Protein AF-A0A938LVK7-F1 (afdb_monomer_lite)

Sequence (217 aa):
MFRRLSVLACVIGLYATVGAGAASTPVVPRQSGLRLANGLKVTSVTPSAQSPGPSGRLSIAGESGSLPRPPMAGFSPLVAIVTSDRRSTDDFDWEHALTSAYVGRPLNPPAERNFVVGVLDTGSTVDLAAGESREILGLKGRYLTPSEVPIGGVSGMIDARVTAPIGVFAAGLGAIKPDGQLDLSKLVGHTNVAALASPPIECDTGESISAIVGTPL

Secondary structure (DSSP, 8-state):
----------------------------------BPGGG-B-----PPPPP-----------------PPPTT----EEEEEEE----SSTT----EEESS--S-BSSS-TTTS-EEEEEETT-SS-EEEHHHHHHTT--GGGEEEEEEEEEETTEEEEEEEEPSEEEEEEEGGGB-TTS-B-GGG-EEEEEE--EEESPEE-TTS-EE-EEEE---

Foldseek 3Di:
DDDDDDDDDPDDDDDDDDDDDDDDDDDDDDDDFDADPPRDGDPDDDDDDDDDDPPPPPPPPPPPPPPPDDPPVDDFAKKKKAWAAFADPDPPPQDKAKFQADDHHGLDPPRQQLIDTATADQPDQAKEFEAVLCVSRNVDDQQWDPDWDWDADPVGIFIWTKGQWIKMKIAGPVQQDPVRTGNRGRIITMTNDIHTYGYWDADPVGDTHGIYDYDND

pLDDT: mean 76.41, std 23.4, range [27.23, 98.44]

Structure (mmCIF, N/CA/C/O backbone):
data_AF-A0A938LVK7-F1
#
_entry.id   AF-A0A938LVK7-F1
#
loop_
_atom_site.group_PDB
_atom_site.id
_atom_site.type_symbol
_atom_site.label_atom_id
_atom_site.label_alt_id
_atom_site.label_comp_id
_atom_site.label_asym_id
_atom_site.label_entity_id
_atom_site.label_seq_id
_atom_site.pdbx_PDB_ins_code
_atom_site.Cartn_x
_atom_site.Cartn_y
_atom_site.Cartn_z
_atom_site.occupancy
_atom_site.B_iso_or_equiv
_atom_site.auth_seq_id
_atom_site.auth_comp_id
_atom_site.auth_asym_id
_atom_site.auth_atom_id
_atom_site.pdbx_PDB_model_num
ATOM 1 N N . MET A 1 1 ? 32.472 22.520 12.524 1.00 38.44 1 MET A N 1
ATOM 2 C CA . MET A 1 1 ? 31.618 22.934 13.659 1.00 38.44 1 MET A CA 1
ATOM 3 C C . MET A 1 1 ? 30.349 22.085 13.604 1.00 38.44 1 MET A C 1
ATOM 5 O O . MET A 1 1 ? 29.420 22.430 12.894 1.00 38.44 1 MET A O 1
ATOM 9 N N . PHE A 1 2 ? 30.364 20.900 14.223 1.00 32.94 2 PHE A N 1
ATOM 10 C CA . PHE A 1 2 ? 29.257 19.936 14.160 1.00 32.94 2 PHE A CA 1
ATOM 11 C C . PHE A 1 2 ? 28.334 20.139 15.365 1.00 32.94 2 PHE A C 1
ATOM 13 O O . PHE A 1 2 ? 28.743 19.899 16.499 1.00 32.94 2 PHE A O 1
ATOM 20 N N . ARG A 1 3 ? 27.095 20.586 15.133 1.00 36.31 3 ARG A N 1
ATOM 21 C CA . ARG A 1 3 ? 26.034 20.558 16.148 1.00 36.31 3 ARG A CA 1
ATOM 22 C C . ARG A 1 3 ? 25.340 19.199 16.084 1.00 36.31 3 ARG A C 1
ATOM 24 O O . ARG A 1 3 ? 24.684 18.886 15.099 1.00 36.31 3 ARG A O 1
ATOM 31 N N . ARG A 1 4 ? 25.498 18.401 17.143 1.00 41.72 4 ARG A N 1
ATOM 32 C CA . ARG A 1 4 ? 24.627 17.259 17.442 1.00 41.72 4 ARG A CA 1
ATOM 33 C C . ARG A 1 4 ? 23.305 17.818 17.974 1.00 41.72 4 ARG A C 1
ATOM 35 O O . ARG A 1 4 ? 23.318 18.466 19.017 1.00 41.72 4 ARG A O 1
ATOM 42 N N . LEU A 1 5 ? 22.197 17.588 17.270 1.00 37.47 5 LEU A N 1
ATOM 43 C CA . LEU A 1 5 ? 20.864 17.703 17.859 1.00 37.47 5 LEU A CA 1
ATOM 44 C C . LEU A 1 5 ? 20.452 16.321 18.362 1.00 37.47 5 LEU A C 1
ATOM 46 O O . LEU A 1 5 ? 20.188 15.412 17.581 1.00 37.47 5 LEU A O 1
ATOM 50 N N . SER A 1 6 ? 20.435 16.185 19.682 1.00 41.06 6 SER A N 1
ATOM 51 C CA . SER A 1 6 ? 19.729 15.123 20.383 1.00 41.06 6 SER A CA 1
ATOM 52 C C . SER A 1 6 ? 18.240 15.461 20.350 1.00 41.06 6 SER A C 1
ATOM 54 O O . SER A 1 6 ? 17.845 16.479 20.917 1.00 41.06 6 SER A O 1
ATOM 56 N N . VAL A 1 7 ? 17.420 14.632 19.706 1.00 37.72 7 VAL A N 1
ATOM 57 C CA . VAL A 1 7 ? 15.959 14.701 19.837 1.00 37.72 7 VAL A CA 1
ATOM 58 C C . VAL A 1 7 ? 15.506 13.465 20.599 1.00 37.72 7 VAL A C 1
ATOM 60 O O . VAL A 1 7 ? 15.746 12.331 20.189 1.00 37.72 7 VAL A O 1
ATOM 63 N N . LEU A 1 8 ? 14.917 13.727 21.763 1.00 32.66 8 LEU A N 1
ATOM 64 C CA . LEU A 1 8 ? 14.224 12.772 22.613 1.00 32.66 8 LEU A CA 1
ATOM 65 C C . LEU A 1 8 ? 13.074 12.149 21.806 1.00 32.66 8 LEU A C 1
ATOM 67 O O . LEU A 1 8 ? 12.156 12.856 21.396 1.00 32.66 8 LEU A O 1
ATOM 71 N N . ALA A 1 9 ? 13.115 10.837 21.588 1.00 32.78 9 ALA A N 1
ATOM 72 C CA . ALA A 1 9 ? 11.990 10.095 21.040 1.00 32.78 9 ALA A CA 1
ATOM 73 C C . ALA A 1 9 ? 10.906 9.959 22.122 1.00 32.78 9 ALA A C 1
ATOM 75 O O . ALA A 1 9 ? 11.100 9.256 23.113 1.00 32.78 9 ALA A O 1
ATOM 76 N N . CYS A 1 10 ? 9.773 10.639 21.940 1.00 27.23 10 CYS A N 1
ATOM 77 C CA . CYS A 1 10 ? 8.546 10.354 22.677 1.00 27.23 10 CYS A CA 1
ATOM 78 C C . CYS A 1 10 ? 7.721 9.381 21.828 1.00 27.23 10 CYS A C 1
ATOM 80 O O . CYS A 1 10 ? 7.041 9.780 20.888 1.00 27.23 10 CYS A O 1
ATOM 82 N N . VAL A 1 11 ? 7.862 8.087 22.112 1.00 31.22 11 VAL A N 1
ATOM 83 C CA . VAL A 1 11 ? 7.081 7.016 21.485 1.00 31.22 11 VAL A CA 1
ATOM 84 C C . VAL A 1 11 ? 5.768 6.890 22.254 1.00 31.22 11 VAL A C 1
ATOM 86 O O . VAL A 1 11 ? 5.773 6.470 23.410 1.00 31.22 11 VAL A O 1
ATOM 89 N N . ILE A 1 12 ? 4.642 7.238 21.629 1.00 31.61 12 ILE A N 1
ATOM 90 C CA . ILE A 1 12 ? 3.311 6.928 22.166 1.00 31.61 12 ILE A CA 1
ATOM 91 C C . ILE A 1 12 ? 2.874 5.593 21.560 1.00 31.61 12 ILE A C 1
ATOM 93 O O . ILE A 1 12 ? 2.384 5.527 20.437 1.00 31.61 12 ILE A O 1
ATOM 97 N N . GLY A 1 13 ? 3.094 4.508 22.304 1.00 29.31 13 GLY A N 1
ATOM 98 C CA . GLY A 1 13 ? 2.563 3.188 21.975 1.00 29.31 13 GLY A CA 1
ATOM 99 C C . GLY A 1 13 ? 1.086 3.097 22.353 1.00 29.31 13 GLY A C 1
ATOM 100 O O . GLY A 1 13 ? 0.740 3.192 23.531 1.00 29.31 13 GLY A O 1
ATOM 101 N N . LEU A 1 14 ? 0.214 2.893 21.364 1.00 31.47 14 LEU A N 1
ATOM 102 C CA . LEU A 1 14 ? -1.195 2.580 21.592 1.00 31.47 14 LEU A CA 1
ATOM 103 C C . LEU A 1 14 ? -1.308 1.098 22.001 1.00 31.47 14 LEU A C 1
ATOM 105 O O . LEU A 1 14 ? -1.229 0.202 21.163 1.00 31.47 14 LEU A O 1
ATOM 109 N N . TYR A 1 15 ? -1.457 0.821 23.299 1.00 28.69 15 TYR A N 1
ATOM 110 C CA . TYR A 1 15 ? -1.753 -0.525 23.800 1.00 28.69 15 TYR A CA 1
ATOM 111 C C . TYR A 1 15 ? -3.258 -0.795 23.692 1.00 28.69 15 TYR A C 1
ATOM 113 O O . TYR A 1 15 ? -4.050 -0.200 24.420 1.00 28.69 15 TYR A O 1
ATOM 121 N N . ALA A 1 16 ? -3.656 -1.718 22.815 1.00 32.69 16 ALA A N 1
ATOM 122 C CA . ALA A 1 16 ? -5.004 -2.276 22.808 1.00 32.69 16 ALA A CA 1
ATOM 123 C C . ALA A 1 16 ? -5.023 -3.577 23.625 1.00 32.69 16 ALA A C 1
ATOM 125 O O . ALA A 1 16 ? -4.368 -4.560 23.280 1.00 32.69 16 ALA A O 1
ATOM 126 N N . THR A 1 17 ? -5.774 -3.587 24.724 1.00 31.77 17 THR A N 1
ATOM 127 C CA . THR A 1 17 ? -6.069 -4.794 25.499 1.00 31.77 17 THR A CA 1
ATOM 128 C C . THR A 1 17 ? -7.173 -5.589 24.804 1.00 31.77 17 THR A C 1
ATOM 130 O O . THR A 1 17 ? -8.313 -5.142 24.692 1.00 31.77 17 THR A O 1
ATOM 133 N N . VAL A 1 18 ? -6.845 -6.792 24.329 1.00 37.31 18 VAL A N 1
ATOM 134 C CA . VAL A 1 18 ? -7.832 -7.723 23.767 1.00 37.31 18 VAL A CA 1
ATOM 135 C C . VAL A 1 18 ? -8.473 -8.498 24.916 1.00 37.31 18 VAL A C 1
ATOM 137 O O . VAL A 1 18 ? -7.879 -9.414 25.483 1.00 37.31 18 VAL A O 1
ATOM 140 N N . GLY A 1 19 ? -9.693 -8.106 25.280 1.00 33.38 19 GLY A N 1
ATOM 141 C CA . GLY A 1 19 ? -10.555 -8.887 26.160 1.00 33.38 19 GLY A CA 1
ATOM 142 C C . GLY A 1 19 ? -11.106 -10.102 25.416 1.00 33.38 19 GLY A C 1
ATOM 143 O O . GLY A 1 19 ? -11.828 -9.959 24.431 1.00 33.38 19 GLY A O 1
ATOM 144 N N . ALA A 1 20 ? -10.770 -11.301 25.891 1.00 44.03 20 ALA A N 1
ATOM 145 C CA . ALA A 1 20 ? -11.401 -12.538 25.454 1.00 44.03 20 ALA A CA 1
ATOM 146 C C . ALA A 1 20 ? -12.856 -12.583 25.956 1.00 44.03 20 ALA A C 1
ATOM 148 O O . ALA A 1 20 ? -13.105 -12.548 27.160 1.00 44.03 20 ALA A O 1
ATOM 149 N N . GLY A 1 21 ? -13.813 -12.679 25.033 1.00 33.88 21 GLY A N 1
ATOM 150 C CA . GLY A 1 21 ? -15.233 -12.862 25.327 1.00 33.88 21 GLY A CA 1
ATOM 151 C C . GLY A 1 21 ? -15.883 -13.742 24.264 1.00 33.88 21 GLY A C 1
ATOM 152 O O . GLY A 1 21 ? -15.767 -13.472 23.072 1.00 33.88 21 GLY A O 1
ATOM 153 N N . ALA A 1 22 ? -16.500 -14.835 24.705 1.00 36.50 22 ALA A N 1
ATOM 154 C CA . ALA A 1 22 ? -17.007 -15.924 23.881 1.00 36.50 22 ALA A CA 1
ATOM 155 C C . ALA A 1 22 ? -18.326 -15.617 23.131 1.00 36.50 22 ALA A C 1
ATOM 157 O O . ALA A 1 22 ? -19.086 -14.723 23.487 1.00 36.50 22 ALA A O 1
ATOM 158 N N . ALA A 1 23 ? -18.549 -16.434 22.096 1.00 41.50 23 ALA A N 1
ATOM 159 C CA . ALA A 1 23 ? -19.684 -16.618 21.178 1.00 41.50 23 ALA A CA 1
ATOM 160 C C . ALA A 1 23 ? -21.109 -16.154 21.583 1.00 41.50 23 ALA A C 1
ATOM 162 O O . ALA A 1 23 ? -21.573 -16.439 22.683 1.00 41.50 23 ALA A O 1
ATOM 163 N N . SER A 1 24 ? -21.904 -15.659 20.611 1.00 40.59 24 SER A N 1
ATOM 164 C CA . SER A 1 24 ? -22.923 -16.461 19.872 1.00 40.59 24 SER A CA 1
ATOM 165 C C . SER A 1 24 ? -24.016 -15.641 19.126 1.00 40.59 24 SER A C 1
ATOM 167 O O . SER A 1 24 ? -24.714 -14.827 19.717 1.00 40.59 24 SER A O 1
ATOM 169 N N . THR A 1 25 ? -24.268 -16.011 17.854 1.00 37.91 25 THR A N 1
ATOM 170 C CA . THR A 1 25 ? -25.566 -15.988 17.104 1.00 37.91 25 THR A CA 1
ATOM 171 C C . THR A 1 25 ? -26.264 -14.636 16.772 1.00 37.91 25 THR A C 1
ATOM 173 O O . THR A 1 25 ? -25.733 -13.577 17.073 1.00 37.91 25 THR A O 1
ATOM 176 N N . PRO A 1 26 ? -27.376 -14.632 15.996 1.00 43.78 26 PRO A N 1
ATOM 177 C CA . PRO A 1 26 ? -27.433 -14.423 14.548 1.00 43.78 26 PRO A CA 1
ATOM 178 C C . PRO A 1 26 ? -28.025 -13.054 14.138 1.00 43.78 26 PRO A C 1
ATOM 180 O O . PRO A 1 26 ? -28.581 -12.305 14.938 1.00 43.78 26 PRO A O 1
ATOM 183 N N . VAL A 1 27 ? -27.930 -12.746 12.842 1.00 47.28 27 VAL A N 1
ATOM 184 C CA . VAL A 1 27 ? -28.429 -11.512 12.210 1.00 47.28 27 VAL A CA 1
ATOM 185 C C . VAL A 1 27 ? -29.961 -11.415 12.273 1.00 47.28 27 VAL A C 1
ATOM 187 O O . VAL A 1 27 ? -30.662 -12.313 11.812 1.00 47.28 27 VAL A O 1
ATOM 190 N N . VAL A 1 28 ? -30.478 -10.277 12.753 1.00 41.78 28 VAL A N 1
ATOM 191 C CA . VAL A 1 28 ? -31.878 -9.844 12.583 1.00 41.78 28 VAL A CA 1
ATOM 192 C C . VAL A 1 28 ? -31.881 -8.435 11.972 1.00 41.78 28 VAL A C 1
ATOM 194 O O . VAL A 1 28 ? -31.204 -7.551 12.505 1.00 41.78 28 VAL A O 1
ATOM 197 N N . PRO A 1 29 ? -32.628 -8.172 10.883 1.00 44.00 29 PRO A N 1
ATOM 198 C CA . PRO A 1 29 ? -32.710 -6.837 10.301 1.00 44.00 29 PRO A CA 1
ATOM 199 C C . PRO A 1 29 ? -33.473 -5.893 11.244 1.00 44.00 29 PRO A C 1
ATOM 201 O O . PRO A 1 29 ? -34.637 -6.117 11.583 1.00 44.00 29 PRO A O 1
ATOM 204 N N . ARG A 1 30 ? -32.809 -4.816 11.678 1.00 38.22 30 ARG A N 1
ATOM 205 C CA . ARG A 1 30 ? -33.399 -3.770 12.524 1.00 38.22 30 ARG A CA 1
ATOM 206 C C . ARG A 1 30 ? -34.355 -2.902 11.701 1.00 38.22 30 ARG A C 1
ATOM 208 O O . ARG A 1 30 ? -33.930 -1.999 10.990 1.00 38.22 30 ARG A O 1
ATOM 215 N N . GLN A 1 31 ? -35.655 -3.140 11.849 1.00 44.81 31 GLN A N 1
ATOM 216 C CA . GLN A 1 31 ? -36.673 -2.118 11.606 1.00 44.81 31 GLN A CA 1
ATOM 217 C C . GLN A 1 31 ? -36.811 -1.252 12.862 1.00 44.81 31 GLN A C 1
ATOM 219 O O . GLN A 1 31 ? -37.189 -1.745 13.926 1.00 44.81 31 GLN A O 1
ATOM 224 N N . SER A 1 32 ? -36.515 0.038 12.734 1.00 45.38 32 SER A N 1
ATOM 225 C CA . SER A 1 32 ? -36.653 1.037 13.796 1.00 45.38 32 SER A CA 1
ATOM 226 C C . SER A 1 32 ? -38.133 1.297 14.092 1.00 45.38 32 SER A C 1
ATOM 228 O O . SER A 1 32 ? -38.790 2.082 13.414 1.00 45.38 32 SER A O 1
ATOM 230 N N . GLY A 1 33 ? -38.683 0.617 15.095 1.00 54.38 33 GLY A N 1
ATOM 231 C CA . GLY A 1 33 ? -40.024 0.876 15.611 1.00 54.38 33 GLY A CA 1
ATOM 232 C C . GLY A 1 33 ? -40.081 0.566 17.099 1.00 54.38 33 GLY A C 1
ATOM 233 O O . GLY A 1 33 ? -39.586 -0.475 17.529 1.00 54.38 33 GLY A O 1
ATOM 234 N N . LEU A 1 34 ? -40.673 1.468 17.883 1.00 52.22 34 LEU A N 1
ATOM 235 C CA . LEU A 1 34 ? -40.909 1.259 19.309 1.00 52.22 34 LEU A CA 1
ATOM 236 C C . LEU A 1 34 ? -41.958 0.142 19.451 1.00 52.22 34 LEU A C 1
ATOM 238 O O . LEU A 1 34 ? -43.141 0.349 19.171 1.00 52.22 34 LEU A O 1
ATOM 242 N N . ARG A 1 35 ? -41.510 -1.074 19.777 1.00 49.44 35 ARG A N 1
ATOM 243 C CA . ARG A 1 35 ? -42.380 -2.242 19.961 1.00 49.44 35 ARG A CA 1
ATOM 244 C C . ARG A 1 35 ? -42.703 -2.403 21.437 1.00 49.44 35 ARG A C 1
ATOM 246 O O . ARG A 1 35 ? -41.802 -2.410 22.270 1.00 49.44 35 ARG A O 1
ATOM 253 N N . LEU A 1 36 ? -43.985 -2.549 21.738 1.00 57.88 36 LEU A N 1
ATOM 254 C CA . LEU A 1 36 ? -44.450 -2.947 23.062 1.00 57.88 36 LEU A CA 1
ATOM 255 C C . LEU A 1 36 ? -44.484 -4.484 23.133 1.00 57.88 36 LEU A C 1
ATOM 257 O O . LEU A 1 36 ? -44.469 -5.165 22.101 1.00 57.88 36 LEU A O 1
ATOM 261 N N . ALA A 1 37 ? -44.516 -5.045 24.344 1.00 59.19 37 ALA A N 1
ATOM 262 C CA . ALA A 1 37 ? -44.687 -6.487 24.529 1.00 59.19 37 ALA A CA 1
ATOM 263 C C . ALA A 1 37 ? -45.964 -6.992 23.815 1.00 59.19 37 ALA A C 1
ATOM 265 O O . ALA A 1 37 ? -46.920 -6.240 23.625 1.00 59.19 37 ALA A O 1
ATOM 266 N N . ASN A 1 38 ? -45.974 -8.268 23.410 1.00 61.06 38 ASN A N 1
ATOM 267 C CA . ASN A 1 38 ? -47.078 -8.937 22.697 1.00 61.06 38 ASN A CA 1
ATOM 268 C C . ASN A 1 38 ? -47.367 -8.437 21.265 1.00 61.06 38 ASN A C 1
ATOM 270 O O . ASN A 1 38 ? -48.483 -8.565 20.773 1.00 61.06 38 ASN A O 1
ATOM 274 N N . GLY A 1 39 ? -46.366 -7.894 20.563 1.00 58.75 39 GLY A N 1
ATOM 275 C CA . GLY A 1 39 ? -46.487 -7.585 19.129 1.00 58.75 39 GLY A CA 1
ATOM 276 C C . GLY A 1 39 ? -47.279 -6.314 18.806 1.00 58.75 39 GLY A C 1
ATOM 277 O O . GLY A 1 39 ? -47.572 -6.056 17.640 1.00 58.75 39 GLY A O 1
ATOM 278 N N . LEU A 1 40 ? -47.587 -5.497 19.814 1.00 48.41 40 LEU A N 1
ATOM 279 C CA . LEU A 1 40 ? -48.273 -4.222 19.639 1.00 48.41 40 LEU A CA 1
ATOM 280 C C . LEU A 1 40 ? -47.321 -3.161 19.065 1.00 48.41 40 LEU A C 1
ATOM 282 O O . LEU A 1 40 ? -46.200 -2.961 19.547 1.00 48.41 40 LEU A O 1
ATOM 286 N N . LYS A 1 41 ? -47.789 -2.468 18.022 1.00 57.25 41 LYS A N 1
ATOM 287 C CA . LYS A 1 41 ? -47.074 -1.387 17.335 1.00 57.25 41 LYS A CA 1
ATOM 288 C C . LYS A 1 41 ? -47.739 -0.054 17.664 1.00 57.25 41 LYS A C 1
ATOM 290 O O . LYS A 1 41 ? -48.932 0.106 17.425 1.00 57.25 41 LYS A O 1
ATOM 295 N N . VAL A 1 42 ? -46.969 0.909 18.171 1.00 62.69 42 VAL A N 1
ATOM 296 C CA . VAL A 1 42 ? -47.462 2.279 18.371 1.00 62.69 42 VAL A CA 1
ATOM 297 C C . VAL A 1 42 ? -47.588 2.951 17.003 1.00 62.69 42 VAL A C 1
ATOM 299 O O . VAL A 1 42 ? -46.591 3.131 16.306 1.00 62.69 42 VAL A O 1
ATOM 302 N N . THR A 1 43 ? -48.814 3.278 16.593 1.00 54.41 43 THR A N 1
ATOM 303 C CA . THR A 1 43 ? -49.108 3.906 15.292 1.00 54.41 43 THR A CA 1
ATOM 304 C C . THR A 1 43 ? -49.306 5.419 15.379 1.00 54.41 43 THR A C 1
ATOM 306 O O . THR A 1 43 ? -49.118 6.104 14.380 1.00 54.41 43 THR A O 1
ATOM 309 N N . SER A 1 44 ? -49.637 5.957 16.557 1.00 53.84 44 SER A N 1
ATOM 310 C CA . SER A 1 44 ? -49.734 7.399 16.816 1.00 53.84 44 SER A CA 1
ATOM 311 C C . SER A 1 44 ? -49.685 7.687 18.317 1.00 53.84 44 SER A C 1
ATOM 313 O O . SER A 1 44 ? -50.217 6.911 19.108 1.00 53.84 44 SER A O 1
ATOM 315 N N . VAL A 1 45 ? -49.107 8.823 18.707 1.00 57.97 45 VAL A N 1
ATOM 316 C CA . VAL A 1 45 ? -49.207 9.366 20.069 1.00 57.97 45 VAL A CA 1
ATOM 317 C C . VAL A 1 45 ? -49.939 10.697 19.970 1.00 57.97 45 VAL A C 1
ATOM 319 O O . VAL A 1 45 ? -49.407 11.650 19.406 1.00 57.97 45 VAL A O 1
ATOM 322 N N . THR A 1 46 ? -51.164 10.757 20.485 1.00 53.19 46 THR A N 1
ATOM 323 C CA . THR A 1 46 ? -51.940 12.000 20.549 1.00 53.19 46 THR A CA 1
ATOM 324 C C . THR A 1 46 ? -51.895 12.505 21.989 1.00 53.19 46 THR A C 1
ATOM 326 O O . THR A 1 46 ? -52.478 11.860 22.862 1.00 53.19 46 THR A O 1
ATOM 329 N N . PRO A 1 47 ? -51.186 13.607 22.284 1.00 47.09 47 PRO A N 1
ATOM 330 C CA . PRO A 1 47 ? -51.165 14.157 23.631 1.00 47.09 47 PRO A CA 1
ATOM 331 C C . PRO A 1 47 ? -52.568 14.654 23.997 1.00 47.09 47 PRO A C 1
ATOM 333 O O . PRO A 1 47 ? -53.179 15.426 23.259 1.00 47.09 47 PRO A O 1
ATOM 336 N N . SER A 1 48 ? -53.099 14.195 25.129 1.00 48.53 48 SER A N 1
ATOM 337 C CA . SER A 1 48 ? -54.370 14.690 25.658 1.00 48.53 48 SER A CA 1
ATOM 338 C C . SER A 1 48 ? -54.218 16.139 26.115 1.00 48.53 48 SER A C 1
ATOM 340 O O . SER A 1 48 ? -53.236 16.468 26.785 1.00 48.53 48 SER A O 1
ATOM 342 N N . ALA A 1 49 ? -55.202 16.989 25.810 1.00 52.66 49 ALA A N 1
ATOM 343 C CA . ALA A 1 49 ? -55.270 18.337 26.362 1.00 52.66 49 ALA A CA 1
ATOM 344 C C . ALA A 1 49 ? -55.273 18.261 27.899 1.00 52.66 49 ALA A C 1
ATOM 346 O O . ALA A 1 49 ? -56.141 17.635 28.507 1.00 52.66 49 ALA A O 1
ATOM 347 N N . GLN A 1 50 ? -54.251 18.846 28.515 1.00 49.34 50 GLN A N 1
ATOM 348 C CA . GLN A 1 50 ? -54.037 18.814 29.954 1.00 49.34 50 GLN A CA 1
ATOM 349 C C . GLN A 1 50 ? -54.993 19.821 30.616 1.00 49.34 50 GLN A C 1
ATOM 351 O O . GLN A 1 50 ? -54.957 21.006 30.286 1.00 49.34 50 GLN A O 1
ATOM 356 N N . SER A 1 51 ? -55.852 19.371 31.541 1.00 47.72 51 SER A N 1
ATOM 357 C CA . SER A 1 51 ? -56.578 20.290 32.434 1.00 47.72 51 SER A CA 1
ATOM 358 C C . SER A 1 51 ? -55.571 21.173 33.182 1.00 47.72 51 SER A C 1
ATOM 360 O O . SER A 1 51 ? -54.521 20.657 33.580 1.00 47.72 51 SER A O 1
ATOM 362 N N . PRO A 1 52 ? -55.862 22.469 33.408 1.00 46.19 52 PRO A N 1
ATOM 363 C CA . PRO A 1 52 ? -54.938 23.391 34.058 1.00 46.19 52 PRO A CA 1
ATOM 364 C C . PRO A 1 52 ? -54.835 23.069 35.556 1.00 46.19 52 PRO A C 1
ATOM 366 O O . PRO A 1 52 ? -55.507 23.660 36.396 1.00 46.19 52 PRO A O 1
ATOM 369 N N . GLY A 1 53 ? -54.010 22.077 35.886 1.00 51.47 53 GLY A N 1
ATOM 370 C CA . GLY A 1 53 ? -53.478 21.856 37.227 1.00 51.47 53 GLY A CA 1
ATOM 371 C C . GLY A 1 53 ? -52.316 22.816 37.504 1.00 51.47 53 GLY A C 1
ATOM 372 O O . GLY A 1 53 ? -51.734 23.351 36.557 1.00 51.47 53 GLY A O 1
ATOM 373 N N . PRO A 1 54 ? -51.979 23.064 38.785 1.00 48.06 54 PRO A N 1
ATOM 374 C CA . PRO A 1 54 ? -50.990 24.068 39.166 1.00 48.06 54 PRO A CA 1
ATOM 375 C C . PRO A 1 54 ? -49.673 23.800 38.442 1.00 48.06 54 PRO A C 1
ATOM 377 O O . PRO A 1 54 ? -49.239 22.651 38.393 1.00 48.06 54 PRO A O 1
ATOM 380 N N . SER A 1 55 ? -49.080 24.858 37.873 1.00 54.16 55 SER A N 1
ATOM 381 C CA . SER A 1 55 ? -47.856 24.858 37.062 1.00 54.16 55 SER A CA 1
ATOM 382 C C . SER A 1 55 ? -46.684 24.139 37.738 1.00 54.16 55 SER A C 1
ATOM 384 O O . SER A 1 55 ? -45.762 24.755 38.270 1.00 54.16 55 SER A O 1
ATOM 386 N N . GLY A 1 56 ? -46.702 22.812 37.684 1.00 45.62 56 GLY A N 1
ATOM 387 C CA . GLY A 1 56 ? -45.566 21.948 37.916 1.00 45.62 56 GLY A CA 1
ATOM 388 C C . GLY A 1 56 ? -44.724 21.982 36.657 1.00 45.62 56 GLY A C 1
ATOM 389 O O . GLY A 1 56 ? -45.096 21.427 35.625 1.00 45.62 56 GLY A O 1
ATOM 390 N N . ARG A 1 57 ? -43.602 22.693 36.722 1.00 46.31 57 ARG A N 1
ATOM 391 C CA . ARG A 1 57 ? -42.622 22.743 35.642 1.00 46.31 57 ARG A CA 1
ATOM 392 C C . ARG A 1 57 ? -42.076 21.325 35.450 1.00 46.31 57 ARG A C 1
ATOM 394 O O . ARG A 1 57 ? -41.288 20.854 36.263 1.00 46.31 57 ARG A O 1
ATOM 401 N N . LEU A 1 58 ? -42.514 20.639 34.397 1.00 40.50 58 LEU A N 1
ATOM 402 C CA . LEU A 1 58 ? -41.898 19.393 33.947 1.00 40.50 58 LEU A CA 1
ATOM 403 C C . LEU A 1 58 ? -40.493 19.733 33.440 1.00 40.50 58 LEU A C 1
ATOM 405 O O . LEU A 1 58 ? -40.312 20.133 32.292 1.00 40.50 58 LEU A O 1
ATOM 409 N N . SER A 1 59 ? -39.490 19.618 34.309 1.00 45.16 59 SER A N 1
ATOM 410 C CA . SER A 1 59 ? -38.107 19.546 33.860 1.00 45.16 59 SER A CA 1
ATOM 411 C C . SER A 1 59 ? -37.900 18.155 33.277 1.00 45.16 59 SER A C 1
ATOM 413 O O . SER A 1 59 ? -37.725 17.181 34.009 1.00 45.16 59 SER A O 1
ATOM 415 N N . ILE A 1 60 ? -37.921 18.056 31.951 1.00 50.41 60 ILE A N 1
ATOM 416 C CA . ILE A 1 60 ? -37.235 16.955 31.286 1.00 50.41 60 ILE A CA 1
ATOM 417 C C . ILE A 1 60 ? -35.769 17.159 31.658 1.00 50.41 60 ILE A C 1
ATOM 419 O O . ILE A 1 60 ? -35.147 18.126 31.215 1.00 50.41 60 ILE A O 1
ATOM 423 N N . ALA A 1 61 ? -35.243 16.307 32.535 1.00 49.16 61 ALA A N 1
ATOM 424 C CA . ALA A 1 61 ? -33.809 16.150 32.662 1.00 49.16 61 ALA A CA 1
ATOM 425 C C . ALA A 1 61 ? -33.343 15.635 31.300 1.00 49.16 61 ALA A C 1
ATOM 427 O O . ALA A 1 61 ? -33.419 14.444 31.013 1.00 49.16 61 ALA A O 1
ATOM 428 N N . GLY A 1 62 ? -32.995 16.560 30.406 1.00 49.66 62 GLY A N 1
ATOM 429 C CA . GLY A 1 62 ? -32.281 16.219 29.198 1.00 49.66 62 GLY A CA 1
ATOM 430 C C . GLY A 1 62 ? -30.974 15.627 29.675 1.00 49.66 62 GLY A C 1
ATOM 431 O O . GLY A 1 62 ? -30.107 16.367 30.138 1.00 49.66 62 GLY A O 1
ATOM 432 N N . GLU A 1 63 ? -30.856 14.302 29.635 1.00 50.28 63 GLU A N 1
ATOM 433 C CA . GLU A 1 63 ? -29.544 13.689 29.662 1.00 50.28 63 GLU A CA 1
ATOM 434 C C . GLU A 1 63 ? -28.741 14.411 28.588 1.00 50.28 63 GLU A C 1
ATOM 436 O O . GLU A 1 63 ? -29.077 14.376 27.401 1.00 50.28 63 GLU A O 1
ATOM 441 N N . SER A 1 64 ? -27.674 15.084 29.003 1.00 48.09 64 SER A N 1
ATOM 442 C CA . SER A 1 64 ? -26.604 15.519 28.119 1.00 48.09 64 SER A CA 1
ATOM 443 C C . SER A 1 64 ? -25.841 14.286 27.623 1.00 48.09 64 SER A C 1
ATOM 445 O O . SER A 1 64 ? -24.623 14.202 27.734 1.00 48.09 64 SER A O 1
ATOM 447 N N . GLY A 1 65 ? -26.556 13.275 27.136 1.00 50.22 65 GLY A N 1
ATOM 448 C CA . GLY A 1 65 ? -25.986 12.217 26.342 1.00 50.22 65 GLY A CA 1
ATOM 449 C C . GLY A 1 65 ? -25.710 12.852 25.000 1.00 50.22 65 GLY A C 1
ATOM 450 O O . GLY A 1 65 ? -26.641 13.155 24.253 1.00 50.22 65 GLY A O 1
ATOM 451 N N . SER A 1 66 ? -24.439 13.112 24.696 1.00 62.03 66 SER A N 1
ATOM 452 C CA . SER A 1 66 ? -24.057 13.368 23.317 1.00 62.03 66 SER A CA 1
ATOM 453 C C . SER A 1 66 ? -24.560 12.172 22.513 1.00 62.03 66 SER A C 1
ATOM 455 O O . SER A 1 66 ? -23.983 11.085 22.596 1.00 62.03 66 SER A O 1
ATOM 457 N N . LEU A 1 67 ? -25.669 12.340 21.788 1.00 60.06 67 LEU A N 1
ATOM 458 C CA . LEU A 1 67 ? -26.064 11.373 20.775 1.00 60.06 67 LEU A CA 1
ATOM 459 C C . LEU A 1 67 ? -24.807 11.124 19.939 1.00 60.06 67 LEU A C 1
ATOM 461 O O . LEU A 1 67 ? -24.168 12.117 19.564 1.00 60.06 67 LEU A O 1
ATOM 465 N N . PRO A 1 68 ? -24.397 9.861 19.720 1.00 64.12 68 PRO A N 1
ATOM 466 C CA . PRO A 1 68 ? -23.205 9.572 18.943 1.00 64.12 68 PRO A CA 1
ATOM 467 C C . PRO A 1 68 ? -23.361 10.294 17.612 1.00 64.12 68 PRO A C 1
ATOM 469 O O . PRO A 1 68 ? -24.251 9.978 16.820 1.00 64.12 68 PRO A O 1
ATOM 472 N N . ARG A 1 69 ? -22.565 11.349 17.422 1.00 66.06 69 ARG A N 1
ATOM 473 C CA . ARG A 1 69 ? -22.591 12.111 16.185 1.00 66.06 69 ARG A CA 1
ATOM 474 C C . ARG A 1 69 ? -21.935 11.198 15.164 1.00 66.06 69 ARG A C 1
ATOM 476 O O . ARG A 1 69 ? -20.769 10.853 15.369 1.00 66.06 69 ARG A O 1
ATOM 483 N N . PRO A 1 70 ? -22.651 10.758 14.117 1.00 56.91 70 PRO A N 1
ATOM 484 C CA . PRO A 1 70 ? -21.979 10.065 13.038 1.00 56.91 70 PRO A CA 1
ATOM 485 C C . PRO A 1 70 ? -20.852 10.986 12.547 1.00 56.91 70 PRO A C 1
ATOM 487 O O . PRO A 1 70 ? -21.073 12.201 12.457 1.00 56.91 70 PRO A O 1
ATOM 490 N N . PRO A 1 71 ? -19.642 10.456 12.304 1.00 58.25 71 PRO A N 1
ATOM 491 C CA . PRO A 1 71 ? -18.544 11.254 11.785 1.00 58.25 71 PRO A CA 1
ATOM 492 C C . PRO A 1 71 ? -19.031 12.031 10.560 1.00 58.25 71 PRO A C 1
ATOM 494 O O . PRO A 1 71 ? -19.495 11.434 9.590 1.00 58.25 71 PRO A O 1
ATOM 497 N N . MET A 1 72 ? -18.972 13.365 10.609 1.00 53.53 72 MET A N 1
ATOM 498 C CA . MET A 1 72 ? -19.452 14.194 9.493 1.00 53.53 72 MET A CA 1
ATOM 499 C C . MET A 1 72 ? -18.582 14.044 8.235 1.00 53.53 72 MET A C 1
ATOM 501 O O . MET A 1 72 ? -18.985 14.482 7.165 1.00 53.53 72 MET A O 1
ATOM 505 N N . ALA A 1 73 ? -17.416 13.401 8.360 1.00 54.28 73 ALA A N 1
ATOM 506 C CA . ALA A 1 73 ? -16.467 13.143 7.282 1.00 54.28 73 ALA A CA 1
ATOM 507 C C . ALA A 1 73 ? -16.820 11.925 6.398 1.00 54.28 73 ALA A C 1
ATOM 509 O O . ALA A 1 73 ? -16.069 11.603 5.485 1.00 54.28 73 ALA A O 1
ATOM 510 N N . GLY A 1 74 ? -17.953 11.252 6.632 1.00 58.66 74 GLY A N 1
ATOM 511 C CA . GLY A 1 74 ? -18.289 10.023 5.910 1.00 58.66 74 GLY A CA 1
ATOM 512 C C . GLY A 1 74 ? -17.501 8.811 6.420 1.00 58.66 74 GLY A C 1
ATOM 513 O O . GLY A 1 74 ? -16.686 8.900 7.337 1.00 58.66 74 GLY A O 1
ATOM 514 N N . PHE A 1 75 ? -17.819 7.634 5.888 1.00 68.69 75 PHE A N 1
ATOM 515 C CA . PHE A 1 75 ? -17.144 6.390 6.250 1.00 68.69 75 PHE A CA 1
ATOM 516 C C . PHE A 1 75 ? -15.818 6.295 5.486 1.00 68.69 75 PHE A C 1
ATOM 518 O O . PHE A 1 75 ? -15.841 6.181 4.265 1.00 68.69 75 PHE A O 1
ATOM 525 N N . SER A 1 76 ? -14.690 6.319 6.200 1.00 82.69 76 SER A N 1
ATOM 526 C CA . SER A 1 76 ? -13.357 6.016 5.658 1.00 82.69 76 SER A CA 1
ATOM 527 C C . SER A 1 76 ? -12.986 4.579 6.041 1.00 82.69 76 SER A C 1
ATOM 529 O O . SER A 1 76 ? -12.561 4.348 7.178 1.00 82.69 76 SER A O 1
ATOM 531 N N . PRO A 1 77 ? -13.206 3.586 5.158 1.00 89.69 77 PRO A N 1
ATOM 532 C CA . PRO A 1 77 ? -12.921 2.196 5.474 1.00 89.69 77 PRO A CA 1
ATOM 533 C C . PRO A 1 77 ? -11.439 2.005 5.780 1.00 89.69 77 PRO A C 1
ATOM 535 O O . PRO A 1 77 ? -10.581 2.303 4.952 1.00 89.69 77 PRO A O 1
ATOM 538 N N . LEU A 1 78 ? -11.148 1.457 6.959 1.00 93.56 78 LEU A N 1
ATOM 539 C CA . LEU A 1 78 ? -9.801 1.019 7.296 1.00 93.56 78 LEU A CA 1
ATOM 540 C C . LEU A 1 78 ? -9.536 -0.366 6.709 1.00 93.56 78 LEU A C 1
ATOM 542 O O . LEU A 1 78 ? -10.352 -1.285 6.847 1.00 93.56 78 LEU A O 1
ATOM 546 N N . VAL A 1 79 ? -8.370 -0.517 6.094 1.00 96.25 79 VAL A N 1
ATOM 547 C CA . VAL A 1 79 ? -7.925 -1.753 5.450 1.00 96.25 79 VAL A CA 1
ATOM 548 C C . VAL 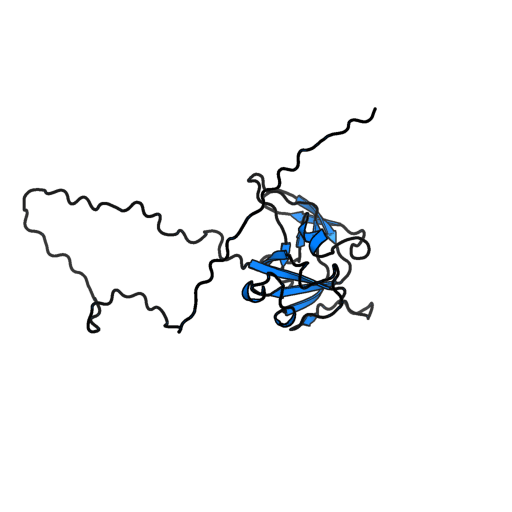A 1 79 ? -6.494 -2.079 5.859 1.00 96.25 79 VAL A C 1
ATOM 550 O O . VAL A 1 79 ? -5.684 -1.185 6.091 1.00 96.25 79 VAL A O 1
ATOM 553 N N . ALA A 1 80 ? -6.182 -3.368 5.959 1.00 97.75 80 ALA A N 1
ATOM 554 C CA . ALA A 1 80 ? -4.811 -3.843 6.070 1.00 97.75 80 ALA A CA 1
ATOM 555 C C . ALA A 1 80 ? -4.193 -3.872 4.670 1.00 97.75 80 ALA A C 1
ATOM 557 O O . ALA A 1 80 ? -4.779 -4.472 3.772 1.00 97.75 80 ALA A O 1
ATOM 558 N N . ILE A 1 81 ? -3.038 -3.237 4.503 1.00 98.38 81 ILE A N 1
ATOM 559 C CA . ILE A 1 81 ? -2.362 -3.015 3.226 1.00 98.38 81 ILE A CA 1
ATOM 560 C C . ILE A 1 81 ? -1.009 -3.711 3.256 1.00 98.38 81 ILE A C 1
ATOM 562 O O . ILE A 1 81 ? -0.257 -3.579 4.223 1.00 98.38 81 ILE A O 1
ATOM 566 N N . VAL A 1 82 ? -0.680 -4.411 2.177 1.00 98.31 82 VAL A N 1
ATOM 567 C CA . VAL A 1 82 ? 0.633 -5.017 1.956 1.00 98.31 82 VAL A CA 1
ATOM 568 C C . VAL A 1 82 ? 1.018 -4.916 0.484 1.00 98.31 82 VAL A C 1
ATOM 570 O O . VAL A 1 82 ? 0.169 -4.759 -0.392 1.00 98.31 82 VAL A O 1
ATOM 573 N N . THR A 1 83 ? 2.310 -5.007 0.198 1.00 98.44 83 THR A N 1
ATOM 574 C CA . THR A 1 83 ? 2.867 -4.840 -1.147 1.00 98.44 83 THR A CA 1
ATOM 575 C C . THR A 1 83 ? 3.634 -6.078 -1.603 1.00 98.44 83 THR A C 1
ATOM 577 O O . THR A 1 83 ? 4.072 -6.915 -0.803 1.00 98.44 83 THR A O 1
ATOM 580 N N . SER A 1 84 ? 3.815 -6.201 -2.916 1.00 98.31 84 SER A N 1
ATOM 581 C CA . SER A 1 84 ? 4.652 -7.233 -3.530 1.00 98.31 84 SER A CA 1
ATOM 582 C C . SER A 1 84 ? 5.437 -6.698 -4.727 1.00 98.31 84 SER A C 1
ATOM 584 O O . SER A 1 84 ? 5.110 -5.649 -5.281 1.00 98.31 84 SER A O 1
ATOM 586 N N . ASP A 1 85 ? 6.418 -7.471 -5.182 1.00 97.12 85 ASP A N 1
ATOM 587 C CA . ASP A 1 85 ? 7.159 -7.233 -6.422 1.00 97.12 85 ASP A CA 1
ATOM 588 C C . ASP A 1 85 ? 6.408 -7.658 -7.699 1.00 97.12 85 ASP A C 1
ATOM 590 O O . ASP A 1 85 ? 6.995 -7.654 -8.785 1.00 97.12 85 ASP A O 1
ATOM 594 N N . ARG A 1 86 ? 5.120 -8.028 -7.606 1.00 95.94 86 ARG A N 1
ATOM 595 C CA . ARG A 1 86 ? 4.335 -8.427 -8.775 1.00 95.94 86 ARG A CA 1
ATOM 596 C C . ARG A 1 86 ? 4.116 -7.240 -9.712 1.00 95.94 86 ARG A C 1
ATOM 598 O O . ARG A 1 86 ? 3.347 -6.328 -9.432 1.00 95.94 86 ARG A O 1
ATOM 605 N N . ARG A 1 87 ? 4.724 -7.342 -10.885 1.00 92.50 87 ARG A N 1
ATOM 606 C CA . ARG A 1 87 ? 4.600 -6.429 -12.027 1.00 92.50 87 ARG A CA 1
ATOM 607 C C . ARG A 1 87 ? 4.526 -7.218 -13.321 1.00 92.50 87 ARG A C 1
ATOM 609 O O . ARG A 1 87 ? 4.879 -8.405 -13.292 1.00 92.50 87 ARG A O 1
ATOM 616 N N . SER A 1 88 ? 4.099 -6.603 -14.422 1.00 89.56 88 SER A N 1
ATOM 617 C CA . SER A 1 88 ? 4.192 -7.279 -15.716 1.00 89.56 88 SER A CA 1
ATOM 618 C C . SER A 1 88 ? 5.654 -7.556 -16.082 1.00 89.56 88 SER A C 1
ATOM 620 O O . SER A 1 88 ? 6.570 -6.858 -15.642 1.00 89.56 88 SER A O 1
ATOM 622 N N . THR A 1 89 ? 5.878 -8.652 -16.803 1.00 83.06 89 THR A N 1
ATOM 623 C CA . THR A 1 89 ? 7.200 -9.027 -17.333 1.00 83.06 89 THR A CA 1
ATOM 624 C C . THR A 1 89 ? 7.398 -8.554 -18.767 1.00 83.06 89 THR A C 1
ATOM 626 O O . THR A 1 89 ? 8.501 -8.691 -19.284 1.00 83.06 89 THR A O 1
ATOM 629 N N . ASP A 1 90 ? 6.334 -8.071 -19.407 1.00 85.56 90 ASP A N 1
ATOM 630 C CA . ASP A 1 90 ? 6.384 -7.458 -20.727 1.00 85.56 90 ASP A CA 1
ATOM 631 C C . ASP A 1 90 ? 6.564 -5.944 -20.563 1.00 85.56 90 ASP A C 1
ATOM 633 O O . ASP A 1 90 ? 5.774 -5.283 -19.891 1.00 85.56 90 ASP A O 1
ATOM 637 N N . ASP A 1 91 ? 7.617 -5.398 -21.167 1.00 73.06 91 ASP A N 1
ATOM 638 C CA . ASP A 1 91 ? 7.954 -3.974 -21.090 1.00 73.06 91 ASP A CA 1
ATOM 639 C C . ASP A 1 91 ? 6.916 -3.078 -21.805 1.00 73.06 91 ASP A C 1
ATOM 641 O O . ASP A 1 91 ? 6.887 -1.860 -21.594 1.00 73.06 91 ASP A O 1
ATOM 645 N N . PHE A 1 92 ? 6.046 -3.672 -22.631 1.00 81.06 92 PHE A N 1
ATOM 646 C CA . PHE A 1 92 ? 4.950 -2.992 -23.326 1.00 81.06 92 PHE A CA 1
ATOM 647 C C . PHE A 1 92 ? 3.575 -3.232 -22.693 1.00 81.06 92 PHE A C 1
ATOM 649 O O . PHE A 1 92 ? 2.573 -2.739 -23.210 1.00 81.06 92 PHE A O 1
ATOM 656 N N . ASP A 1 93 ? 3.517 -3.957 -21.576 1.00 84.44 93 ASP A N 1
ATOM 657 C CA . ASP A 1 93 ? 2.288 -4.161 -20.821 1.00 84.44 93 ASP A CA 1
ATOM 658 C C . ASP A 1 93 ? 2.185 -3.129 -19.693 1.00 84.44 93 ASP A C 1
ATOM 660 O O . ASP A 1 93 ? 2.765 -3.261 -18.609 1.00 84.44 93 ASP A O 1
ATOM 664 N N . TRP A 1 94 ? 1.440 -2.066 -19.986 1.00 80.88 94 TRP A N 1
ATOM 665 C CA . TRP A 1 94 ? 1.150 -0.974 -19.058 1.00 80.88 94 TRP A CA 1
ATOM 666 C C . TRP A 1 94 ? -0.221 -1.121 -18.397 1.00 80.88 94 TRP A C 1
ATOM 668 O O . TRP A 1 94 ? -0.675 -0.198 -17.720 1.00 80.88 94 TRP A O 1
ATOM 678 N N . GLU A 1 95 ? -0.905 -2.248 -18.606 1.00 88.31 95 GLU A N 1
ATOM 679 C CA . GLU A 1 95 ? -2.236 -2.449 -18.055 1.00 88.31 95 GLU A CA 1
ATOM 680 C C . GLU A 1 95 ? -2.147 -2.801 -16.573 1.00 88.31 95 GLU A C 1
ATOM 682 O O . GLU A 1 95 ? -1.349 -3.640 -16.139 1.00 88.31 95 GLU A O 1
ATOM 687 N N . HIS A 1 96 ? -2.994 -2.154 -15.775 1.00 88.94 96 HIS A N 1
ATOM 688 C CA . HIS A 1 96 ? -3.203 -2.586 -14.404 1.00 88.94 96 HIS A CA 1
ATOM 689 C C . HIS A 1 96 ? -3.976 -3.912 -14.421 1.00 88.94 96 HIS A C 1
ATOM 691 O O . HIS A 1 96 ? -4.909 -4.095 -15.203 1.00 88.94 96 HIS A O 1
ATOM 697 N N . ALA A 1 97 ? -3.632 -4.828 -13.516 1.00 91.75 97 ALA A N 1
ATOM 698 C CA . ALA A 1 97 ? -4.313 -6.115 -13.412 1.00 91.75 97 ALA A CA 1
ATOM 699 C C . ALA A 1 97 ? -4.853 -6.340 -11.999 1.00 91.75 97 ALA A C 1
ATOM 701 O O . ALA A 1 97 ? -4.081 -6.439 -11.040 1.00 91.75 97 ALA A O 1
ATOM 702 N N . LEU A 1 98 ? -6.178 -6.459 -11.881 1.00 94.00 98 LEU A N 1
ATOM 703 C CA . LEU A 1 98 ? -6.851 -6.855 -10.644 1.00 94.00 98 LEU A CA 1
ATOM 704 C C . LEU A 1 98 ? -6.584 -8.331 -10.323 1.00 94.00 98 LEU A C 1
ATOM 706 O O . LEU A 1 98 ? -6.550 -9.188 -11.205 1.00 94.00 98 LEU A O 1
ATOM 710 N N . THR A 1 99 ? -6.439 -8.641 -9.038 1.00 94.75 99 THR A N 1
ATOM 711 C CA . THR A 1 99 ? -6.198 -9.996 -8.539 1.00 94.75 99 THR A CA 1
ATOM 712 C C . THR A 1 99 ? -7.004 -10.269 -7.275 1.00 94.75 99 THR A C 1
ATOM 714 O O . THR A 1 99 ? -7.112 -9.433 -6.377 1.00 94.75 99 THR A O 1
ATOM 717 N N . SER A 1 100 ? -7.556 -11.477 -7.188 1.00 95.94 100 SER A N 1
ATOM 718 C CA . SER A 1 100 ? -8.324 -11.955 -6.035 1.00 95.94 100 SER A CA 1
ATOM 719 C C . SER A 1 100 ? -7.471 -12.697 -4.999 1.00 95.94 100 SER A C 1
ATOM 721 O O . SER A 1 100 ? -8.019 -13.385 -4.143 1.00 95.94 100 SER A O 1
ATOM 723 N N . ALA A 1 101 ? -6.144 -12.643 -5.129 1.00 96.62 101 ALA A N 1
ATOM 724 C CA . ALA A 1 101 ? -5.204 -13.296 -4.227 1.00 96.62 101 ALA A CA 1
ATOM 725 C C . ALA A 1 101 ? -3.900 -12.500 -4.119 1.00 96.62 101 ALA A C 1
ATOM 727 O O . ALA A 1 101 ? -3.499 -11.823 -5.072 1.00 96.62 101 ALA A O 1
ATOM 728 N N . TYR A 1 102 ? -3.204 -12.652 -2.990 1.00 97.88 102 TYR A N 1
ATOM 729 C CA . TY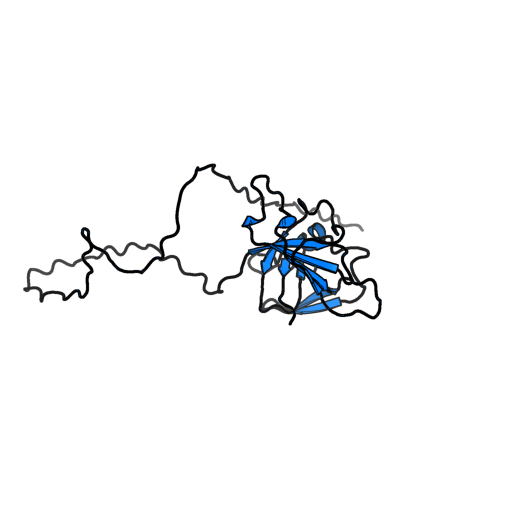R A 1 102 ? -1.835 -12.170 -2.829 1.00 97.88 102 TYR A CA 1
ATOM 730 C C . TYR A 1 102 ? -0.881 -12.931 -3.758 1.00 97.88 102 TYR A C 1
ATOM 732 O O . TYR A 1 102 ? -0.795 -14.158 -3.711 1.00 97.88 102 TYR A O 1
ATOM 740 N N . VAL A 1 103 ? -0.160 -12.199 -4.604 1.00 97.25 103 VAL A N 1
ATOM 741 C CA . VAL A 1 103 ? 0.768 -12.751 -5.600 1.00 97.25 103 VAL A CA 1
ATOM 742 C C . VAL A 1 103 ? 2.074 -11.965 -5.594 1.00 97.25 103 VAL A C 1
ATOM 744 O O . VAL A 1 103 ? 2.081 -10.788 -5.261 1.00 97.25 103 VAL A O 1
ATOM 747 N N . GLY A 1 104 ? 3.173 -12.605 -6.001 1.00 96.75 104 GLY A N 1
ATOM 748 C CA . GLY A 1 104 ? 4.514 -12.014 -5.948 1.00 96.75 104 GLY A CA 1
ATOM 749 C C . GLY A 1 104 ? 5.224 -12.251 -4.614 1.00 96.75 104 GLY A C 1
ATOM 750 O O . GLY A 1 104 ? 4.744 -12.981 -3.746 1.00 96.75 104 GLY A O 1
ATOM 751 N N . ARG A 1 105 ? 6.414 -11.668 -4.470 1.00 98.00 105 ARG A N 1
ATOM 752 C CA . ARG A 1 105 ? 7.213 -11.694 -3.240 1.00 98.00 105 ARG A CA 1
ATOM 753 C C . ARG A 1 105 ? 7.011 -10.390 -2.468 1.00 98.00 105 ARG A C 1
ATOM 755 O O . ARG A 1 105 ? 6.959 -9.336 -3.100 1.00 98.00 105 ARG A O 1
ATOM 762 N N . PRO A 1 106 ? 6.963 -10.419 -1.126 1.00 98.06 106 PRO A N 1
ATOM 763 C CA . PRO A 1 106 ? 6.827 -9.202 -0.333 1.00 98.06 106 PRO A CA 1
ATOM 764 C C . PRO A 1 106 ? 7.955 -8.211 -0.610 1.00 98.06 106 PRO A C 1
ATOM 766 O O . PRO A 1 106 ? 9.127 -8.599 -0.624 1.00 98.06 106 PRO A O 1
ATOM 769 N N . LEU A 1 107 ? 7.624 -6.922 -0.753 1.00 98.19 107 LEU A N 1
ATOM 770 C CA . LEU A 1 107 ? 8.655 -5.876 -0.822 1.00 98.19 107 LEU A CA 1
ATOM 771 C C . LEU A 1 107 ? 9.431 -5.769 0.500 1.00 98.19 107 LEU A C 1
ATOM 773 O O . LEU A 1 107 ? 10.614 -5.425 0.493 1.00 98.19 107 LEU A O 1
ATOM 777 N N . ASN A 1 108 ? 8.778 -6.110 1.616 1.00 98.06 108 ASN A N 1
ATOM 778 C CA . ASN A 1 108 ? 9.372 -6.211 2.944 1.00 98.06 108 ASN A CA 1
ATOM 779 C C . ASN A 1 108 ? 8.909 -7.503 3.657 1.00 98.06 108 ASN A C 1
ATOM 781 O O . ASN A 1 108 ? 7.835 -7.524 4.257 1.00 98.06 108 ASN A O 1
ATOM 785 N N . PRO A 1 109 ? 9.664 -8.614 3.589 1.00 97.38 109 PRO A N 1
ATOM 786 C CA . PRO A 1 109 ? 9.250 -9.885 4.184 1.00 97.38 109 PRO A CA 1
ATOM 787 C C . PRO A 1 109 ? 9.429 -9.918 5.717 1.00 97.38 109 PRO A C 1
ATOM 789 O O . PRO A 1 109 ? 10.390 -9.339 6.227 1.00 97.38 109 PRO A O 1
ATOM 792 N N . PRO A 1 110 ? 8.573 -10.646 6.463 1.00 98.00 110 PRO A N 1
ATOM 793 C CA . PRO A 1 110 ? 7.387 -11.379 6.001 1.00 98.00 110 PRO A CA 1
ATOM 794 C C . PRO A 1 110 ? 6.143 -10.476 5.850 1.00 98.00 110 PRO A C 1
ATOM 796 O O . PRO A 1 110 ? 5.900 -9.598 6.679 1.00 98.00 110 PRO A O 1
ATOM 799 N N . ALA A 1 111 ? 5.328 -10.722 4.818 1.00 97.69 111 ALA A N 1
ATOM 800 C CA . ALA A 1 111 ? 4.122 -9.933 4.517 1.00 97.69 111 ALA A CA 1
ATOM 801 C C . ALA A 1 111 ? 3.028 -10.063 5.589 1.00 97.69 111 ALA A C 1
ATOM 803 O O . ALA A 1 111 ? 2.245 -9.144 5.801 1.00 97.69 111 ALA A O 1
ATOM 804 N N . GLU A 1 112 ? 3.003 -11.183 6.308 1.00 98.25 112 GLU A N 1
ATOM 805 C CA . GLU A 1 112 ? 2.071 -11.453 7.402 1.00 98.25 112 GLU A CA 1
ATOM 806 C C . GLU A 1 112 ? 2.277 -10.512 8.595 1.00 98.25 112 GLU A C 1
ATOM 808 O O . GLU A 1 112 ? 1.385 -10.378 9.429 1.00 98.25 112 GLU A O 1
ATOM 813 N N . ARG A 1 113 ? 3.454 -9.882 8.705 1.00 97.88 113 ARG A N 1
ATOM 814 C CA . ARG A 1 113 ? 3.814 -8.990 9.820 1.00 97.88 113 ARG A CA 1
ATOM 815 C C . ARG A 1 113 ? 4.096 -7.562 9.375 1.00 97.88 113 ARG A C 1
ATOM 817 O O . ARG A 1 113 ? 3.863 -6.640 10.144 1.00 97.88 113 ARG A O 1
ATOM 824 N N . ASN A 1 114 ? 4.578 -7.383 8.150 1.00 97.81 114 ASN A N 1
ATOM 825 C CA . ASN A 1 114 ? 4.914 -6.078 7.593 1.00 97.81 114 ASN A CA 1
ATOM 826 C C . ASN A 1 114 ? 3.769 -5.557 6.720 1.00 97.81 114 ASN A C 1
ATOM 828 O O . ASN A 1 114 ? 3.897 -5.421 5.503 1.00 97.81 114 ASN A O 1
ATOM 832 N N . PHE A 1 115 ? 2.639 -5.286 7.362 1.00 98.31 115 PHE A N 1
ATOM 833 C CA . PHE A 1 115 ? 1.487 -4.633 6.756 1.00 98.31 115 PHE A CA 1
ATOM 834 C C . PHE A 1 115 ? 1.179 -3.346 7.520 1.00 98.31 115 PHE A C 1
ATOM 836 O O . PHE A 1 115 ? 1.608 -3.169 8.660 1.00 98.31 115 PHE A O 1
ATOM 843 N N . VAL A 1 116 ? 0.425 -2.447 6.899 1.00 98.00 116 VAL A N 1
ATOM 844 C CA . VAL A 1 116 ? -0.034 -1.212 7.549 1.00 98.00 116 VAL A CA 1
ATOM 845 C C . VAL A 1 116 ? -1.549 -1.161 7.542 1.00 98.00 116 VAL A C 1
ATOM 847 O O . VAL A 1 116 ? -2.185 -1.710 6.646 1.00 98.00 116 VAL A O 1
ATOM 850 N N . VAL A 1 117 ? -2.142 -0.509 8.537 1.00 96.44 117 VAL A N 1
ATOM 851 C CA . VAL A 1 117 ? -3.566 -0.174 8.496 1.00 96.44 117 VAL A CA 1
ATOM 852 C C . VAL A 1 117 ? -3.690 1.220 7.906 1.00 96.44 117 VAL A C 1
ATOM 854 O O . VAL A 1 117 ? -3.210 2.183 8.496 1.00 96.44 117 VAL A O 1
ATOM 857 N N . GLY A 1 118 ? -4.314 1.311 6.738 1.00 94.62 118 GLY A N 1
ATOM 858 C CA . GLY A 1 118 ? -4.538 2.567 6.035 1.00 94.62 118 GLY A CA 1
ATOM 859 C C . GLY A 1 118 ? -6.001 2.768 5.676 1.00 94.62 118 GLY A C 1
ATOM 860 O O . GLY A 1 118 ? -6.875 2.007 6.098 1.00 94.62 118 GLY A O 1
ATOM 861 N N . VAL A 1 119 ? -6.257 3.808 4.894 1.00 93.44 119 VAL A N 1
ATOM 862 C CA . VAL A 1 119 ? -7.597 4.187 4.445 1.00 93.44 119 VAL A CA 1
ATOM 863 C C . VAL A 1 119 ? -7.804 3.719 3.010 1.00 93.44 119 VAL A C 1
ATOM 865 O O . VAL A 1 119 ? -6.959 3.954 2.152 1.00 93.44 119 VAL A O 1
ATOM 868 N N . LEU A 1 120 ? -8.936 3.078 2.738 1.00 93.00 120 LEU A N 1
ATOM 869 C CA . LEU A 1 120 ? -9.427 2.907 1.377 1.00 93.00 120 LEU A CA 1
ATOM 870 C C . LEU A 1 120 ? -10.202 4.171 0.991 1.00 93.00 120 LEU A C 1
ATOM 872 O O . LEU A 1 120 ? -11.269 4.439 1.547 1.00 93.00 120 LEU A O 1
ATOM 876 N N . ASP A 1 121 ? -9.650 4.942 0.061 1.00 90.25 121 ASP A N 1
ATOM 877 C CA . ASP A 1 121 ? -10.194 6.222 -0.381 1.00 90.25 121 ASP A CA 1
ATOM 878 C C . ASP A 1 121 ? -10.590 6.151 -1.857 1.00 90.25 121 ASP A C 1
ATOM 880 O O . ASP A 1 121 ? -9.753 6.219 -2.755 1.00 90.25 121 ASP A O 1
ATOM 884 N N . THR A 1 122 ? -11.895 6.054 -2.116 1.00 87.12 122 THR A N 1
ATOM 885 C CA . THR A 1 122 ? -12.436 6.027 -3.482 1.00 87.12 122 THR A CA 1
ATOM 886 C C . THR A 1 122 ? -12.302 7.366 -4.214 1.00 87.12 122 THR A C 1
ATOM 888 O O . THR A 1 122 ? -12.542 7.434 -5.415 1.00 87.12 122 THR A O 1
ATOM 891 N N . GLY A 1 123 ? -11.995 8.452 -3.497 1.00 86.81 123 GLY A N 1
ATOM 892 C CA . GLY A 1 123 ? -11.683 9.755 -4.081 1.00 86.81 123 GLY A CA 1
ATOM 893 C C . GLY A 1 123 ? -10.217 9.892 -4.500 1.00 86.81 123 GLY A C 1
ATOM 894 O O . GLY A 1 123 ? -9.891 10.808 -5.256 1.00 86.81 123 GLY A O 1
ATOM 895 N N . SER A 1 124 ? -9.342 8.989 -4.045 1.00 87.00 124 SER A N 1
ATOM 896 C CA . SER A 1 124 ? -7.933 8.980 -4.430 1.00 87.00 124 SER A CA 1
ATOM 897 C C . SER A 1 124 ? -7.722 8.223 -5.739 1.00 87.00 124 SER A C 1
ATOM 899 O O . SER A 1 124 ? -8.187 7.096 -5.923 1.00 87.00 124 SER A O 1
ATOM 901 N N . THR A 1 125 ? -6.954 8.835 -6.638 1.00 87.75 125 THR A N 1
ATOM 902 C CA . THR A 1 125 ? -6.513 8.234 -7.908 1.00 87.75 125 THR A CA 1
ATOM 903 C C . THR A 1 125 ? -5.188 7.485 -7.778 1.00 87.75 125 THR A C 1
ATOM 905 O O . THR A 1 125 ? -4.741 6.862 -8.736 1.00 87.75 125 THR A O 1
ATOM 908 N N . VAL A 1 126 ? -4.553 7.548 -6.606 1.00 91.62 126 VAL A N 1
ATOM 909 C CA . VAL A 1 126 ? -3.230 6.979 -6.344 1.00 91.62 126 VAL A CA 1
ATOM 910 C C . VAL A 1 126 ? -3.232 6.170 -5.057 1.00 91.62 126 VAL A C 1
ATOM 912 O O . VAL A 1 126 ? -3.930 6.503 -4.094 1.00 91.62 126 VAL A O 1
ATOM 915 N N . ASP A 1 127 ? -2.384 5.150 -5.020 1.00 95.50 127 ASP A N 1
ATOM 916 C CA . ASP A 1 127 ? -1.970 4.520 -3.772 1.00 95.50 127 ASP A CA 1
ATOM 917 C C . ASP A 1 127 ? -0.811 5.316 -3.183 1.00 95.50 127 ASP A C 1
ATOM 919 O O . ASP A 1 127 ? 0.113 5.714 -3.894 1.00 95.50 127 ASP A O 1
ATOM 923 N N . LEU A 1 128 ? -0.844 5.556 -1.878 1.00 95.69 128 LEU A N 1
ATOM 924 C CA . LEU A 1 128 ? 0.144 6.371 -1.180 1.00 95.69 128 LEU A CA 1
ATOM 925 C C . LEU A 1 128 ? 0.560 5.678 0.111 1.00 95.69 128 LEU A C 1
ATOM 927 O O . LEU A 1 128 ? -0.284 5.237 0.883 1.00 95.69 128 LEU A O 1
ATOM 931 N N . ALA A 1 129 ? 1.855 5.664 0.403 1.00 97.06 129 ALA A N 1
ATOM 932 C CA . ALA A 1 129 ? 2.352 5.421 1.750 1.00 97.06 129 ALA A CA 1
ATOM 933 C C . ALA A 1 129 ? 3.325 6.525 2.158 1.00 97.06 129 ALA A C 1
ATOM 935 O O . ALA A 1 129 ? 4.225 6.902 1.403 1.00 97.06 129 ALA A O 1
ATOM 936 N N . ALA A 1 130 ? 3.159 7.025 3.375 1.00 94.50 130 ALA A N 1
ATOM 937 C CA . ALA A 1 130 ? 3.943 8.119 3.918 1.00 94.50 130 ALA A CA 1
ATOM 938 C C . ALA A 1 130 ? 4.699 7.697 5.184 1.00 94.50 130 ALA A C 1
A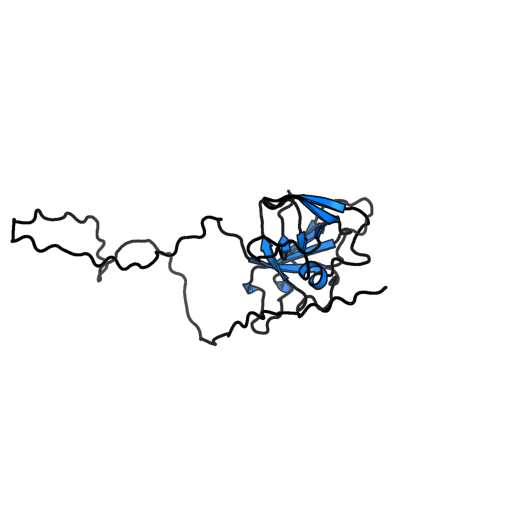TOM 940 O O . ALA A 1 130 ? 4.369 6.714 5.855 1.00 94.50 130 ALA A O 1
ATOM 941 N N . GLY A 1 131 ? 5.764 8.438 5.489 1.00 93.31 131 GLY A N 1
ATOM 942 C CA . GLY A 1 131 ? 6.536 8.277 6.721 1.00 93.31 131 GLY A CA 1
ATOM 943 C C . GLY A 1 131 ? 7.019 6.845 6.961 1.00 93.31 131 GLY A C 1
ATOM 944 O O . GLY A 1 131 ? 7.624 6.235 6.083 1.00 93.31 131 GLY A O 1
ATOM 945 N N . GLU A 1 132 ? 6.767 6.303 8.152 1.00 94.81 132 GLU A N 1
ATOM 946 C CA . GLU A 1 132 ? 7.164 4.936 8.523 1.00 94.81 132 GLU A CA 1
ATOM 947 C C . GLU A 1 132 ? 6.415 3.861 7.718 1.00 94.81 132 GLU A C 1
ATOM 949 O O . GLU A 1 132 ? 6.961 2.797 7.425 1.00 94.81 132 GLU A O 1
ATOM 954 N N . SER A 1 133 ? 5.193 4.157 7.267 1.00 97.25 133 SER A N 1
ATOM 955 C CA . SER A 1 133 ? 4.363 3.187 6.542 1.00 97.25 133 SER A CA 1
ATOM 956 C C . SER A 1 133 ? 4.997 2.781 5.217 1.00 97.25 133 SER A C 1
ATOM 958 O O . SER A 1 133 ? 4.949 1.612 4.842 1.00 97.25 133 SER A O 1
ATOM 960 N N . ARG A 1 134 ? 5.684 3.711 4.541 1.00 96.38 134 ARG A N 1
ATOM 961 C CA . ARG A 1 134 ? 6.432 3.401 3.314 1.00 96.38 134 ARG A CA 1
ATOM 962 C C . ARG A 1 134 ? 7.591 2.433 3.579 1.00 96.38 134 ARG A C 1
ATOM 964 O O . ARG A 1 134 ? 7.914 1.615 2.724 1.00 96.38 134 ARG A O 1
ATOM 971 N N . GLU A 1 135 ? 8.211 2.500 4.759 1.00 95.94 135 GLU A N 1
ATOM 972 C CA . GLU A 1 135 ? 9.306 1.605 5.147 1.00 95.94 135 GLU A CA 1
ATOM 973 C C . GLU A 1 135 ? 8.788 0.209 5.493 1.00 95.94 135 GLU A C 1
ATOM 975 O O . GLU A 1 135 ? 9.384 -0.778 5.046 1.00 95.94 135 GLU A O 1
ATOM 980 N N . ILE A 1 136 ? 7.663 0.134 6.218 1.00 97.56 136 ILE A N 1
ATOM 981 C CA . ILE A 1 136 ? 6.960 -1.119 6.534 1.00 97.56 136 ILE A CA 1
ATOM 982 C C . ILE A 1 136 ? 6.506 -1.803 5.243 1.00 97.56 136 ILE A C 1
ATOM 984 O O . ILE A 1 136 ? 6.758 -2.992 5.070 1.00 97.56 136 ILE A O 1
ATOM 988 N N . LEU A 1 137 ? 5.940 -1.050 4.298 1.00 98.25 137 LEU A N 1
ATOM 989 C CA . LEU A 1 137 ? 5.521 -1.547 2.985 1.00 98.25 137 LEU A CA 1
ATOM 990 C C . LEU A 1 137 ? 6.675 -1.737 1.988 1.00 98.25 137 LEU A C 1
ATOM 992 O O . LEU A 1 137 ? 6.441 -2.092 0.836 1.00 98.25 137 LEU A O 1
ATOM 996 N N . GLY A 1 138 ? 7.927 -1.492 2.376 1.00 97.56 138 GLY A N 1
ATOM 997 C CA . GLY A 1 138 ? 9.081 -1.715 1.504 1.00 97.56 138 GLY A CA 1
ATOM 998 C C . GLY A 1 138 ? 9.161 -0.802 0.274 1.00 97.56 138 GLY A C 1
ATOM 999 O O . GLY A 1 138 ? 9.885 -1.132 -0.664 1.00 97.56 138 GLY A O 1
ATOM 1000 N N . LEU A 1 139 ? 8.482 0.350 0.270 1.00 97.31 139 LEU A N 1
ATOM 1001 C CA . LEU A 1 139 ? 8.568 1.362 -0.790 1.00 97.31 139 LEU A CA 1
ATOM 1002 C C . LEU A 1 139 ? 9.890 2.139 -0.681 1.00 97.31 139 LEU A C 1
ATOM 1004 O O . LEU A 1 139 ? 9.947 3.285 -0.224 1.00 97.31 139 LEU A O 1
ATOM 1008 N N . LYS A 1 140 ? 10.990 1.471 -1.039 1.00 95.56 140 LYS A N 1
ATOM 1009 C CA . LYS A 1 140 ? 12.355 1.987 -0.891 1.00 95.56 140 LYS A CA 1
ATOM 1010 C C . LYS A 1 140 ? 13.343 1.383 -1.878 1.00 95.56 140 LYS A C 1
ATOM 1012 O O . LYS A 1 140 ? 13.099 0.346 -2.496 1.00 95.56 140 LYS A O 1
ATOM 1017 N N . GLY A 1 141 ? 14.507 2.024 -1.974 1.00 94.38 141 GLY A N 1
ATOM 1018 C CA . GLY A 1 141 ? 15.633 1.545 -2.771 1.00 94.38 141 GLY A CA 1
ATOM 1019 C C . GLY A 1 141 ? 15.232 1.314 -4.225 1.00 94.38 141 GLY A C 1
ATOM 1020 O O . GLY A 1 141 ? 14.696 2.208 -4.868 1.00 94.38 141 GLY A O 1
ATOM 1021 N N . ARG A 1 142 ? 15.454 0.092 -4.721 1.00 93.69 142 ARG A N 1
ATOM 1022 C CA . ARG A 1 142 ? 15.193 -0.287 -6.120 1.00 93.69 142 ARG A CA 1
ATOM 1023 C C . ARG A 1 142 ? 13.724 -0.220 -6.552 1.00 93.69 142 ARG A C 1
ATOM 1025 O O . ARG A 1 142 ? 13.456 -0.331 -7.741 1.00 93.69 142 ARG A O 1
ATOM 1032 N N . TYR A 1 143 ? 12.791 -0.115 -5.607 1.00 95.50 143 TYR A N 1
ATOM 1033 C CA . TYR A 1 143 ? 11.364 -0.011 -5.911 1.00 95.50 143 TYR A CA 1
ATOM 1034 C C . TYR A 1 143 ? 10.907 1.435 -6.104 1.00 95.50 143 TYR A C 1
ATOM 1036 O O . TYR A 1 143 ? 9.758 1.646 -6.466 1.00 95.50 143 TYR A O 1
ATOM 1044 N N . LEU A 1 144 ? 11.779 2.424 -5.885 1.00 97.12 144 LEU A N 1
ATOM 1045 C CA . LEU A 1 144 ? 11.503 3.828 -6.179 1.00 97.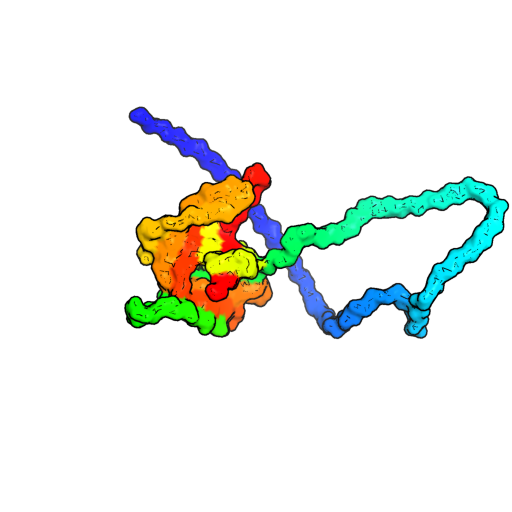12 144 LEU A CA 1
ATOM 1046 C C . LEU A 1 144 ? 12.180 4.237 -7.483 1.00 97.12 144 LEU A C 1
ATOM 1048 O O . LEU A 1 144 ? 13.338 3.898 -7.730 1.00 97.12 144 LEU A O 1
ATOM 1052 N N . THR A 1 145 ? 11.457 4.995 -8.297 1.00 96.75 145 THR A N 1
ATOM 1053 C CA . THR A 1 145 ? 12.024 5.687 -9.453 1.00 96.75 145 THR A CA 1
ATOM 1054 C C . THR A 1 145 ? 12.638 7.027 -9.020 1.00 96.75 145 THR A C 1
ATOM 1056 O O . THR A 1 145 ? 12.386 7.496 -7.906 1.00 96.75 145 THR A O 1
ATOM 1059 N N . PRO A 1 146 ? 13.436 7.676 -9.885 1.00 96.12 146 PRO A N 1
ATOM 1060 C CA . PRO A 1 146 ? 13.871 9.056 -9.671 1.00 96.12 146 PRO A CA 1
ATOM 1061 C C . PRO A 1 146 ? 12.751 10.097 -9.829 1.00 96.12 146 PRO A C 1
ATOM 1063 O O . PRO A 1 146 ? 12.993 11.271 -9.569 1.00 96.12 146 PRO A O 1
ATOM 1066 N N . SER A 1 147 ? 11.566 9.701 -10.305 1.00 96.69 147 SER A N 1
ATOM 1067 C CA . SER A 1 147 ? 10.454 10.611 -10.565 1.00 96.69 147 SER A CA 1
ATOM 1068 C C . SER A 1 147 ? 9.740 10.995 -9.273 1.00 96.69 147 SER A C 1
ATOM 1070 O O . SER A 1 147 ? 9.427 10.146 -8.435 1.00 96.69 147 SER A O 1
ATOM 1072 N N . GLU A 1 148 ? 9.440 12.283 -9.152 1.00 96.12 148 GLU A N 1
ATOM 1073 C CA . GLU A 1 148 ? 8.666 12.867 -8.061 1.00 96.12 148 GLU A CA 1
ATOM 1074 C C . GLU A 1 148 ? 7.430 13.562 -8.638 1.00 96.12 148 GLU A C 1
ATOM 1076 O O . GLU A 1 148 ? 7.470 14.117 -9.739 1.00 96.12 148 GLU A O 1
ATOM 1081 N N . VAL A 1 149 ? 6.316 13.477 -7.915 1.00 94.75 149 VAL A N 1
ATOM 1082 C CA . VAL A 1 149 ? 5.041 14.100 -8.273 1.00 94.75 149 VAL A CA 1
ATOM 1083 C C . VAL A 1 149 ? 4.543 14.887 -7.063 1.00 94.75 149 VAL A C 1
ATOM 1085 O O . VAL A 1 149 ? 4.503 14.330 -5.960 1.00 94.75 149 VAL A O 1
ATOM 1088 N N . PRO A 1 150 ? 4.143 16.157 -7.245 1.00 92.94 150 PRO A N 1
ATOM 1089 C CA . PRO A 1 150 ? 3.573 16.935 -6.162 1.00 92.94 150 PRO A CA 1
ATOM 1090 C C . PRO A 1 150 ? 2.162 16.418 -5.855 1.00 92.94 150 PRO A C 1
ATOM 1092 O O . PRO A 1 150 ? 1.287 16.407 -6.722 1.00 92.94 150 PRO A O 1
ATOM 1095 N N . ILE A 1 151 ? 1.931 16.006 -4.611 1.00 88.69 151 ILE A N 1
ATOM 1096 C CA . ILE A 1 151 ? 0.606 15.656 -4.093 1.00 88.69 151 ILE A CA 1
ATOM 1097 C C . ILE A 1 151 ? 0.078 16.785 -3.217 1.00 88.69 151 ILE A C 1
ATOM 1099 O O . ILE A 1 151 ? 0.817 17.377 -2.432 1.00 88.69 151 ILE A O 1
ATOM 1103 N N . GLY A 1 152 ? -1.204 17.103 -3.390 1.00 82.00 152 GLY A N 1
ATOM 1104 C CA . GLY A 1 152 ? -1.855 18.240 -2.753 1.00 82.00 152 GLY A CA 1
ATOM 1105 C C . GLY A 1 152 ? -2.995 17.843 -1.837 1.00 82.00 152 GLY A C 1
ATOM 1106 O O . GLY A 1 152 ? -3.759 16.929 -2.139 1.00 82.00 152 GLY A O 1
ATOM 1107 N N . GLY A 1 153 ? -3.137 18.580 -0.743 1.00 78.12 153 GLY A N 1
ATOM 1108 C CA . GLY A 1 153 ? -4.259 18.489 0.178 1.00 78.12 153 GLY A CA 1
ATOM 1109 C C . GLY A 1 153 ? -4.588 19.845 0.792 1.00 78.12 153 GLY A C 1
ATOM 1110 O O . GLY A 1 153 ? -4.036 20.880 0.421 1.00 78.12 153 GLY A O 1
ATOM 1111 N N . VAL A 1 154 ? -5.491 19.840 1.771 1.00 74.62 154 VAL A N 1
ATOM 1112 C CA . VAL A 1 154 ? -5.921 21.064 2.473 1.00 74.62 154 VAL A CA 1
ATOM 1113 C C . VAL A 1 154 ? -4.753 21.753 3.193 1.00 74.62 154 VAL A C 1
ATOM 1115 O O . VAL A 1 154 ? -4.742 22.974 3.311 1.00 74.62 154 VAL A O 1
ATOM 1118 N N . SER A 1 155 ? -3.756 20.986 3.637 1.00 73.25 155 SER A N 1
ATOM 1119 C CA . SER A 1 155 ? -2.566 21.478 4.339 1.00 73.25 155 SER A CA 1
ATOM 1120 C C . SER A 1 155 ? -1.426 21.935 3.417 1.00 73.25 155 SER A C 1
ATOM 1122 O O . SER A 1 155 ? -0.404 22.402 3.913 1.00 73.25 155 SER A O 1
ATOM 1124 N N . GLY A 1 156 ? -1.578 21.834 2.091 1.00 82.69 156 GLY A N 1
ATOM 1125 C CA . GLY A 1 156 ? -0.564 22.254 1.122 1.00 82.69 156 GLY A CA 1
ATOM 1126 C C . GLY A 1 156 ? -0.118 21.138 0.181 1.00 82.69 156 GLY A C 1
ATOM 1127 O O . GLY A 1 156 ? -0.865 20.198 -0.087 1.00 82.69 156 GLY A O 1
ATOM 1128 N N . MET A 1 157 ? 1.097 21.281 -0.350 1.00 87.12 157 MET A N 1
ATOM 1129 C CA . MET A 1 157 ? 1.695 20.363 -1.321 1.00 87.12 157 MET A CA 1
ATOM 1130 C C . MET A 1 157 ? 2.944 19.706 -0.733 1.00 87.12 157 MET A C 1
ATOM 1132 O O . MET A 1 157 ? 3.714 20.361 -0.029 1.00 87.12 157 MET A O 1
ATOM 1136 N N . ILE A 1 158 ? 3.176 18.444 -1.075 1.00 89.75 158 ILE A N 1
ATOM 1137 C CA . ILE A 1 158 ? 4.419 17.728 -0.783 1.00 89.75 158 ILE A CA 1
ATOM 1138 C C . ILE A 1 158 ? 4.837 16.905 -2.000 1.00 89.75 158 ILE A C 1
ATOM 1140 O O . ILE A 1 158 ? 3.990 16.359 -2.704 1.00 89.75 158 ILE A O 1
ATOM 1144 N N . ASP A 1 159 ? 6.139 16.809 -2.252 1.00 93.94 159 ASP A N 1
ATOM 1145 C CA . ASP A 1 159 ? 6.666 15.964 -3.320 1.00 93.94 159 ASP A CA 1
ATOM 1146 C C . ASP A 1 159 ? 6.768 14.511 -2.844 1.00 93.94 159 ASP A C 1
ATOM 1148 O O . ASP A 1 159 ? 7.425 14.200 -1.843 1.00 93.94 159 ASP A O 1
ATOM 1152 N N . ALA A 1 160 ? 6.110 13.608 -3.571 1.00 95.62 160 ALA A N 1
ATOM 1153 C CA . ALA A 1 160 ? 6.154 12.173 -3.324 1.00 95.62 160 ALA A CA 1
ATOM 1154 C C . ALA A 1 160 ? 6.886 11.455 -4.460 1.00 95.62 160 ALA A C 1
ATOM 1156 O O . ALA A 1 160 ? 6.737 11.793 -5.635 1.00 95.62 160 ALA A O 1
ATOM 1157 N N . ARG A 1 161 ? 7.663 10.425 -4.121 1.00 97.56 161 ARG A N 1
ATOM 1158 C CA . ARG A 1 161 ? 8.371 9.601 -5.108 1.00 97.56 161 ARG A CA 1
ATOM 1159 C C . ARG A 1 161 ? 7.455 8.561 -5.713 1.00 97.56 161 ARG A C 1
ATOM 1161 O O . ARG A 1 161 ? 6.690 7.924 -4.997 1.00 97.56 161 ARG A O 1
ATOM 1168 N N . VAL A 1 162 ? 7.608 8.326 -7.008 1.00 97.31 162 VAL A N 1
ATOM 1169 C CA . VAL A 1 162 ? 6.848 7.308 -7.738 1.00 97.31 162 VAL A CA 1
ATOM 1170 C C . VAL A 1 162 ? 7.578 5.969 -7.665 1.00 97.31 162 VAL A C 1
ATOM 1172 O O . VAL A 1 162 ? 8.791 5.901 -7.895 1.00 97.31 162 VAL A O 1
ATOM 1175 N N . THR A 1 163 ? 6.868 4.888 -7.353 1.00 97.06 163 THR A N 1
ATOM 1176 C CA . THR A 1 163 ? 7.445 3.540 -7.370 1.00 97.06 163 THR A CA 1
ATOM 1177 C C . THR A 1 163 ? 7.622 3.030 -8.799 1.00 97.06 163 THR A C 1
ATOM 1179 O O . THR A 1 163 ? 6.914 3.431 -9.720 1.00 97.06 163 THR A O 1
ATOM 1182 N N . ALA A 1 164 ? 8.539 2.081 -8.996 1.00 95.12 164 ALA A N 1
ATOM 1183 C CA . ALA A 1 164 ? 8.426 1.177 -10.139 1.00 95.12 164 ALA A CA 1
ATOM 1184 C C . ALA A 1 164 ? 7.094 0.394 -10.039 1.00 95.12 164 ALA A C 1
ATOM 1186 O O . ALA A 1 164 ? 6.521 0.340 -8.944 1.00 95.12 164 ALA A O 1
ATOM 1187 N N . PRO A 1 165 ? 6.600 -0.231 -11.124 1.00 94.88 165 PRO A N 1
ATOM 1188 C CA . PRO A 1 165 ? 5.397 -1.052 -11.047 1.00 94.88 165 PRO A CA 1
ATOM 1189 C C . PRO A 1 165 ? 5.525 -2.142 -9.975 1.00 94.88 165 PRO A C 1
ATOM 1191 O O . PRO A 1 165 ? 6.520 -2.873 -9.937 1.00 94.88 165 PRO A O 1
ATOM 1194 N N . ILE A 1 166 ? 4.522 -2.225 -9.103 1.00 96.56 166 ILE A N 1
ATOM 1195 C CA . ILE A 1 166 ? 4.421 -3.159 -7.976 1.00 96.56 166 ILE A CA 1
ATOM 1196 C C . ILE A 1 166 ? 3.002 -3.738 -7.885 1.00 96.56 166 ILE A C 1
ATOM 1198 O O . ILE A 1 166 ? 2.109 -3.382 -8.659 1.00 96.56 166 ILE A O 1
ATOM 1202 N N . GLY A 1 167 ? 2.799 -4.645 -6.928 1.00 97.06 167 GLY A N 1
ATOM 1203 C CA . GLY A 1 167 ? 1.470 -5.062 -6.496 1.00 97.06 167 GLY A CA 1
ATOM 1204 C C . GLY A 1 167 ? 1.109 -4.432 -5.158 1.00 97.06 167 GLY A C 1
ATOM 1205 O O . GLY A 1 167 ? 1.915 -4.487 -4.226 1.00 97.06 167 GLY A O 1
ATOM 1206 N N . VAL A 1 168 ? -0.102 -3.894 -5.057 1.00 97.75 168 VAL A N 1
ATOM 1207 C CA . VAL A 1 168 ? -0.695 -3.372 -3.820 1.00 97.75 168 VAL A CA 1
ATOM 1208 C C . VAL A 1 168 ? -1.927 -4.212 -3.500 1.00 97.75 168 VAL A C 1
ATOM 1210 O O . VAL A 1 168 ? -2.759 -4.494 -4.363 1.00 97.75 168 VAL A O 1
ATOM 1213 N N . PHE A 1 169 ? -2.015 -4.667 -2.256 1.00 98.00 169 PHE A N 1
ATOM 1214 C CA . PHE A 1 169 ? -3.053 -5.579 -1.803 1.00 98.00 169 PHE A CA 1
ATOM 1215 C C . PHE A 1 169 ? -3.669 -5.061 -0.523 1.00 98.00 169 PHE A C 1
ATOM 1217 O O . PHE A 1 169 ? -2.964 -4.565 0.357 1.00 98.00 169 PHE A O 1
ATOM 1224 N N . ALA A 1 170 ? -4.977 -5.237 -0.407 1.00 97.75 170 ALA A N 1
ATOM 1225 C CA . ALA A 1 170 ? -5.747 -4.821 0.737 1.00 97.75 170 ALA A CA 1
ATOM 1226 C C . ALA A 1 170 ? -6.756 -5.893 1.161 1.00 97.75 170 ALA A C 1
ATOM 1228 O O . ALA A 1 170 ? -7.256 -6.685 0.359 1.00 97.75 170 ALA A O 1
ATOM 1229 N N . ALA A 1 171 ? -7.084 -5.896 2.447 1.00 97.50 171 ALA A N 1
ATOM 1230 C CA . ALA A 1 171 ? -8.244 -6.591 2.983 1.00 97.50 171 ALA A CA 1
ATOM 1231 C C . ALA A 1 171 ? -8.851 -5.789 4.132 1.00 97.50 171 ALA A C 1
ATOM 1233 O O . ALA A 1 171 ? -8.175 -5.002 4.795 1.00 97.50 171 ALA A O 1
ATOM 1234 N N . GLY A 1 172 ? -10.133 -6.022 4.412 1.00 96.50 172 GLY A N 1
ATOM 1235 C CA . GLY A 1 172 ? -10.749 -5.497 5.628 1.00 96.50 172 GLY A CA 1
ATOM 1236 C C . GLY A 1 172 ? -10.052 -6.027 6.888 1.00 96.50 172 GLY A C 1
ATOM 1237 O O . GLY A 1 172 ? -9.426 -7.088 6.874 1.00 96.50 172 GLY A O 1
ATOM 1238 N N . LEU A 1 173 ? -10.212 -5.323 8.011 1.00 96.38 173 LEU A N 1
ATOM 1239 C CA . LEU A 1 173 ? -9.520 -5.645 9.270 1.00 96.38 173 LEU A CA 1
ATOM 1240 C C . LEU A 1 173 ? -9.808 -7.058 9.819 1.00 96.38 173 LEU A C 1
ATOM 1242 O O . LEU A 1 173 ? -9.010 -7.586 10.584 1.00 96.38 173 LEU A O 1
ATOM 1246 N N . GLY A 1 174 ? -10.884 -7.722 9.377 1.00 96.69 174 GLY A N 1
ATOM 1247 C CA . GLY A 1 174 ? -11.149 -9.140 9.676 1.00 96.69 174 GLY A CA 1
ATOM 1248 C C . GLY A 1 174 ? -10.158 -10.137 9.043 1.00 96.69 174 GLY A C 1
ATOM 1249 O O . GLY A 1 174 ? -10.266 -11.350 9.263 1.00 96.69 174 GLY A O 1
ATOM 1250 N N . ALA A 1 175 ? -9.210 -9.658 8.233 1.00 97.38 175 ALA A N 1
ATOM 1251 C CA . ALA A 1 175 ? -8.071 -10.437 7.762 1.00 97.38 175 ALA A CA 1
ATOM 1252 C C . ALA A 1 175 ? -6.909 -10.483 8.764 1.00 97.38 175 ALA A C 1
ATOM 1254 O O . ALA A 1 175 ? -6.052 -11.355 8.642 1.00 97.38 175 ALA A O 1
ATOM 1255 N N . ILE A 1 176 ? -6.892 -9.604 9.767 1.00 98.06 176 ILE A N 1
ATOM 1256 C CA . ILE A 1 176 ? -5.905 -9.649 10.845 1.00 98.06 176 ILE A CA 1
ATOM 1257 C C . ILE A 1 176 ? -6.341 -10.734 11.832 1.00 98.06 176 ILE A C 1
ATOM 1259 O O . ILE A 1 176 ? -7.443 -10.705 12.385 1.00 98.06 176 ILE A O 1
ATOM 1263 N N . LYS A 1 177 ? -5.488 -11.737 12.011 1.00 97.75 177 LYS A N 1
ATOM 1264 C CA . LYS A 1 177 ? -5.716 -12.864 12.913 1.00 97.75 177 LYS A CA 1
ATOM 1265 C C . LYS A 1 177 ? -5.560 -12.419 14.377 1.00 97.75 177 LYS A C 1
ATOM 1267 O O . LYS A 1 177 ? -4.933 -11.395 14.647 1.00 97.75 177 LYS A O 1
ATOM 1272 N N . PRO A 1 178 ? -6.067 -13.198 15.351 1.00 97.00 178 PRO A N 1
ATOM 1273 C CA . PRO A 1 178 ? -5.922 -12.873 16.774 1.00 97.00 178 PRO A CA 1
ATOM 1274 C C . PRO A 1 178 ? -4.471 -12.747 17.264 1.00 97.00 178 PRO A C 1
ATOM 1276 O O . PRO A 1 178 ? -4.227 -12.100 18.276 1.00 97.00 178 PRO A O 1
ATOM 1279 N N . ASP A 1 179 ? -3.513 -13.355 16.563 1.00 96.06 179 ASP A N 1
ATOM 1280 C CA . ASP A 1 179 ? -2.077 -13.253 16.847 1.00 96.06 179 ASP A CA 1
ATOM 1281 C C . ASP A 1 179 ? -1.419 -11.999 16.233 1.00 96.06 179 ASP A C 1
ATOM 1283 O O . ASP A 1 179 ? -0.201 -11.844 16.300 1.00 96.06 179 ASP A O 1
ATOM 1287 N N . GLY A 1 180 ? -2.216 -11.115 15.624 1.00 95.00 180 GLY A N 1
ATOM 1288 C CA . GLY A 1 180 ? -1.766 -9.892 14.967 1.00 95.00 180 GLY A CA 1
ATOM 1289 C C . GLY A 1 180 ? -1.227 -10.097 13.552 1.00 95.00 180 GLY A C 1
ATOM 1290 O O . GLY A 1 180 ? -0.841 -9.119 12.919 1.00 95.00 180 GLY A O 1
ATOM 1291 N N . GLN A 1 181 ? -1.200 -11.328 13.032 1.00 98.06 181 GLN A N 1
ATOM 1292 C CA . GLN A 1 181 ? -0.694 -11.601 11.688 1.00 98.06 181 GLN A CA 1
ATOM 1293 C C . GLN A 1 181 ? -1.779 -11.428 10.624 1.00 98.06 181 GLN A C 1
ATOM 1295 O O . GLN A 1 181 ? -2.934 -11.811 10.813 1.00 98.06 181 GLN A O 1
ATOM 1300 N N . LEU A 1 182 ? -1.399 -10.907 9.464 1.00 98.12 182 LEU A N 1
ATOM 1301 C CA . LEU A 1 182 ? -2.287 -10.779 8.317 1.00 98.12 182 LEU A CA 1
ATOM 1302 C C . LEU A 1 182 ? -2.499 -12.137 7.632 1.00 98.12 182 LEU A C 1
ATOM 1304 O O . LEU A 1 182 ? -1.559 -12.872 7.328 1.00 98.12 182 LEU A O 1
ATOM 1308 N N . ASP A 1 183 ? -3.756 -12.480 7.373 1.00 98.38 183 ASP A N 1
ATOM 1309 C CA . ASP A 1 183 ? -4.138 -13.624 6.554 1.00 98.38 183 ASP A CA 1
ATOM 1310 C C . ASP A 1 183 ? -4.046 -13.283 5.062 1.00 98.38 183 ASP A C 1
ATOM 1312 O O . ASP A 1 183 ? -4.978 -12.726 4.478 1.00 98.38 183 ASP A O 1
ATOM 1316 N N . LEU A 1 184 ? -2.923 -13.646 4.433 1.00 98.25 184 LEU A N 1
ATOM 1317 C CA . LEU A 1 184 ? -2.669 -13.335 3.022 1.00 98.25 184 LEU A CA 1
ATOM 1318 C C . LEU A 1 184 ? -3.679 -13.976 2.057 1.00 98.25 184 LEU A C 1
ATOM 1320 O O . LEU A 1 184 ? -3.831 -13.503 0.933 1.00 98.25 184 LEU A O 1
ATOM 1324 N N . SER A 1 185 ? -4.402 -15.018 2.486 1.00 98.12 185 SER A N 1
ATOM 1325 C CA . SER A 1 185 ? -5.432 -15.669 1.664 1.00 98.12 185 SER A CA 1
ATOM 1326 C C . SER A 1 185 ? -6.693 -14.820 1.470 1.00 98.12 185 SER A C 1
ATOM 1328 O O . SER A 1 185 ? -7.492 -15.104 0.583 1.00 98.12 185 SER A O 1
ATOM 1330 N N . LYS A 1 186 ? -6.873 -13.771 2.283 1.00 98.06 186 LYS A N 1
ATOM 1331 C CA . LYS A 1 186 ? -8.031 -12.865 2.235 1.00 98.06 186 LYS A CA 1
ATOM 1332 C C . LYS A 1 186 ? -7.769 -11.583 1.449 1.00 98.06 186 LYS A C 1
ATOM 1334 O O . LYS A 1 186 ? -8.649 -10.727 1.379 1.00 98.06 186 LYS A O 1
ATOM 1339 N N . LEU A 1 187 ? -6.559 -11.424 0.922 1.00 97.94 187 LEU A N 1
ATOM 1340 C CA . LEU A 1 187 ? -6.150 -10.217 0.224 1.00 97.94 187 LEU A CA 1
ATOM 1341 C C . LEU A 1 187 ? -6.655 -10.202 -1.212 1.00 97.94 187 LEU A C 1
ATOM 1343 O O . LEU A 1 187 ? -6.519 -11.178 -1.949 1.00 97.94 187 LEU A O 1
ATOM 1347 N N . VAL A 1 188 ? -7.153 -9.040 -1.611 1.00 96.94 188 VAL A N 1
ATOM 1348 C CA . VAL A 1 188 ? -7.403 -8.675 -3.004 1.00 96.94 188 VAL A CA 1
ATOM 1349 C C . VAL A 1 188 ? -6.500 -7.505 -3.352 1.00 96.94 188 VAL A C 1
ATOM 1351 O O . VAL A 1 188 ? -6.056 -6.777 -2.467 1.00 96.94 188 VAL A O 1
ATOM 1354 N N . GLY A 1 189 ? -6.183 -7.319 -4.621 1.00 95.44 189 GLY A N 1
ATOM 1355 C CA . GLY A 1 189 ? -5.281 -6.246 -4.995 1.00 95.44 189 GLY A CA 1
ATOM 1356 C C . GLY A 1 189 ? -5.303 -5.926 -6.468 1.00 95.44 189 GLY A C 1
ATOM 1357 O O . GLY A 1 189 ? -6.050 -6.504 -7.255 1.00 95.44 189 GLY A O 1
ATOM 1358 N N . HIS A 1 190 ? -4.423 -5.011 -6.819 1.00 95.00 190 HIS A N 1
ATOM 1359 C CA . HIS A 1 190 ? -4.071 -4.672 -8.183 1.00 95.00 190 HIS A CA 1
ATOM 1360 C C . HIS A 1 190 ? -2.554 -4.751 -8.339 1.00 95.00 190 HIS A C 1
ATOM 1362 O O . HIS A 1 190 ? -1.776 -4.588 -7.396 1.00 95.00 190 HIS A O 1
ATOM 1368 N N . THR A 1 191 ? -2.131 -5.104 -9.538 1.00 95.44 191 THR A N 1
ATOM 1369 C CA . THR A 1 191 ? -0.734 -5.337 -9.881 1.00 95.44 191 THR A CA 1
ATOM 1370 C C . THR A 1 191 ? -0.375 -4.539 -11.112 1.00 95.44 191 THR A C 1
ATOM 1372 O O . THR A 1 191 ? -1.266 -4.095 -11.839 1.00 95.44 191 THR A O 1
ATOM 1375 N N . ASN A 1 192 ? 0.930 -4.371 -11.328 1.00 94.75 192 ASN A N 1
ATOM 1376 C CA . ASN A 1 192 ? 1.450 -3.495 -12.373 1.00 94.75 192 ASN A CA 1
ATOM 1377 C C . ASN A 1 192 ? 1.063 -2.018 -12.152 1.00 94.75 192 ASN A C 1
ATOM 1379 O O . ASN A 1 192 ? 0.863 -1.273 -13.103 1.00 94.75 192 ASN A O 1
ATOM 1383 N N . VAL A 1 193 ? 0.953 -1.598 -10.886 1.00 94.25 193 VAL A N 1
ATOM 1384 C CA . VAL A 1 193 ? 0.584 -0.226 -10.508 1.00 94.25 193 VAL A CA 1
ATOM 1385 C C . VAL A 1 193 ? 1.787 0.540 -9.975 1.00 94.25 193 VAL A C 1
ATOM 1387 O O . VAL A 1 193 ? 2.672 -0.036 -9.337 1.00 94.25 193 VAL A O 1
ATOM 1390 N N . ALA A 1 194 ? 1.816 1.846 -10.226 1.00 94.69 194 ALA A N 1
ATOM 1391 C CA . ALA A 1 194 ? 2.738 2.759 -9.567 1.00 94.69 194 ALA A CA 1
ATOM 1392 C C . ALA A 1 194 ? 2.043 3.384 -8.353 1.00 94.69 194 ALA A C 1
ATOM 1394 O O . ALA A 1 194 ? 0.955 3.940 -8.472 1.00 94.69 194 ALA A O 1
ATOM 1395 N N . ALA A 1 195 ? 2.698 3.309 -7.201 1.00 96.25 195 ALA A N 1
ATOM 1396 C CA . ALA A 1 195 ? 2.268 3.949 -5.970 1.00 96.25 195 ALA A CA 1
ATOM 1397 C C . ALA A 1 195 ? 3.190 5.127 -5.638 1.00 96.25 195 ALA A C 1
ATOM 1399 O O . ALA A 1 195 ? 4.283 5.280 -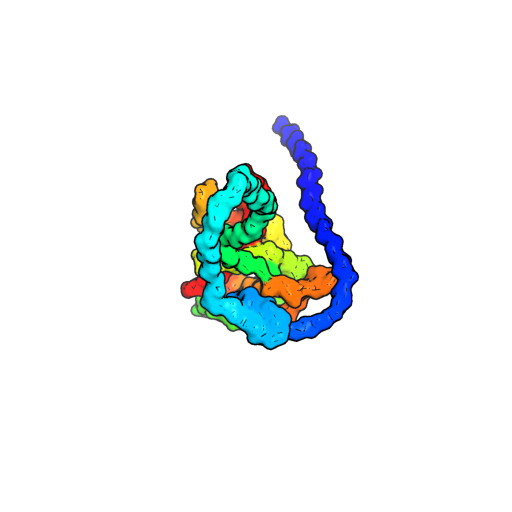6.193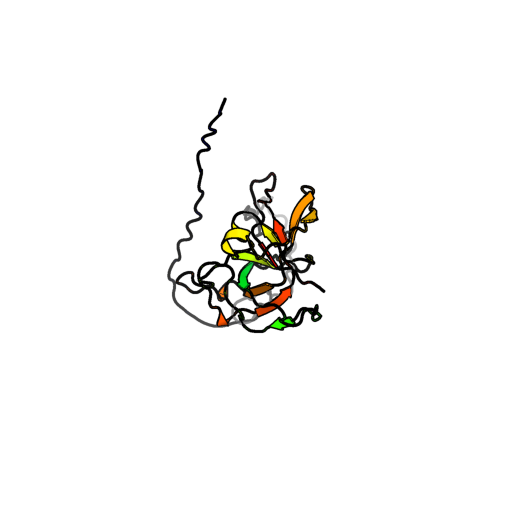 1.00 96.25 195 ALA A O 1
ATOM 1400 N N . LEU A 1 196 ? 2.756 5.954 -4.697 1.00 96.88 196 LEU A N 1
ATOM 1401 C CA . LEU A 1 196 ? 3.508 7.085 -4.189 1.00 96.88 196 LEU A CA 1
ATOM 1402 C C . LEU A 1 196 ? 4.116 6.763 -2.825 1.00 96.88 196 LEU A C 1
ATOM 1404 O O . LEU A 1 196 ? 3.466 6.228 -1.926 1.00 96.88 196 LEU A O 1
ATOM 1408 N N . ALA A 1 197 ? 5.380 7.130 -2.663 1.00 97.25 197 ALA A N 1
ATOM 1409 C CA . ALA A 1 197 ? 6.118 7.057 -1.416 1.00 97.25 197 ALA A CA 1
ATOM 1410 C C . ALA A 1 197 ? 6.492 8.475 -0.982 1.00 97.25 197 ALA A C 1
ATOM 1412 O O . ALA A 1 197 ? 7.371 9.109 -1.569 1.00 97.25 197 ALA A O 1
ATOM 1413 N N . SER A 1 198 ? 5.828 8.969 0.057 1.00 95.12 198 SER A N 1
ATOM 1414 C CA . SER A 1 198 ? 6.027 10.326 0.567 1.00 95.12 198 SER A CA 1
ATOM 1415 C C . SER A 1 198 ? 6.870 10.325 1.847 1.00 95.12 198 SER A C 1
ATOM 1417 O O . SER A 1 198 ? 6.801 9.379 2.642 1.00 95.12 198 SER A O 1
ATOM 1419 N N . PRO A 1 199 ? 7.629 11.396 2.132 1.00 91.94 199 PRO A N 1
ATOM 1420 C CA . PRO A 1 199 ? 8.022 11.715 3.504 1.00 91.94 199 PRO A CA 1
ATOM 1421 C C . PRO A 1 199 ? 6.803 11.759 4.454 1.00 91.94 199 PRO A C 1
ATOM 1423 O O . PRO A 1 199 ? 5.662 11.742 3.980 1.00 91.94 199 PRO A O 1
ATOM 1426 N N . PRO A 1 200 ? 7.008 11.783 5.787 1.00 90.44 200 PRO A N 1
ATOM 1427 C CA . PRO A 1 200 ? 5.913 11.976 6.737 1.00 90.44 200 PRO A CA 1
ATOM 1428 C C . PRO A 1 200 ? 5.041 13.175 6.347 1.00 90.44 200 PRO A C 1
ATOM 1430 O O . PRO A 1 200 ? 5.563 14.257 6.083 1.00 90.44 200 PRO A O 1
ATOM 1433 N N . ILE A 1 201 ? 3.727 12.958 6.290 1.00 86.19 201 ILE A N 1
ATOM 1434 C CA . ILE A 1 201 ? 2.740 14.015 6.066 1.00 86.19 201 ILE A CA 1
ATOM 1435 C C . ILE A 1 201 ? 2.046 14.226 7.400 1.00 86.19 201 ILE A C 1
ATOM 1437 O O . ILE A 1 201 ? 1.266 13.375 7.829 1.00 86.19 201 ILE A O 1
ATOM 1441 N N . GLU A 1 202 ? 2.380 15.326 8.059 1.00 83.44 202 GLU A N 1
ATOM 1442 C CA . GLU A 1 202 ? 1.836 15.699 9.360 1.00 83.44 202 GLU A CA 1
ATOM 1443 C C . GLU A 1 202 ? 0.748 16.755 9.173 1.00 83.44 202 GLU A C 1
ATOM 1445 O O . GLU A 1 202 ? 0.878 17.684 8.372 1.00 83.44 202 GLU A O 1
ATOM 1450 N N . CYS A 1 203 ? -0.347 16.591 9.901 1.00 74.44 203 CYS A N 1
ATOM 1451 C CA . CYS A 1 203 ? -1.371 17.606 10.058 1.00 74.44 203 CYS A CA 1
ATOM 1452 C C . CYS A 1 203 ? -1.006 18.500 11.250 1.00 74.44 203 CYS A C 1
ATOM 1454 O O . CYS A 1 203 ? -0.427 18.029 12.229 1.00 74.44 203 CYS A O 1
ATOM 1456 N N . ASP A 1 204 ? -1.412 19.771 11.218 1.00 71.31 204 ASP A N 1
ATOM 1457 C CA . ASP A 1 204 ? -1.155 20.734 12.307 1.00 71.31 204 ASP A CA 1
ATOM 1458 C C . ASP A 1 204 ? -1.735 20.290 13.667 1.00 71.31 204 ASP A C 1
ATOM 1460 O O . ASP A 1 204 ? -1.364 20.801 14.724 1.00 71.31 204 ASP A O 1
ATOM 1464 N N . THR A 1 205 ? -2.655 19.328 13.643 1.00 70.88 205 THR A N 1
ATOM 1465 C CA . THR A 1 205 ? -3.325 18.713 14.793 1.00 70.88 205 THR A CA 1
ATOM 1466 C C . THR A 1 205 ? -2.608 17.465 15.337 1.00 70.88 205 THR A C 1
ATOM 1468 O O . THR A 1 205 ? -3.026 16.915 16.355 1.00 70.88 205 THR A O 1
ATOM 1471 N N . GLY A 1 206 ? -1.481 17.067 14.736 1.00 70.12 206 GLY A N 1
ATOM 1472 C CA . GLY A 1 206 ? -0.622 15.967 15.186 1.00 70.12 206 GLY A CA 1
ATOM 1473 C C . GLY A 1 206 ? -0.958 14.598 14.589 1.00 70.12 206 GLY A C 1
ATOM 1474 O O . GLY A 1 206 ? -0.213 13.642 14.810 1.00 70.12 206 GLY A O 1
ATOM 1475 N N . GLU A 1 207 ? -2.044 14.471 13.823 1.00 72.50 207 GLU A N 1
ATOM 1476 C CA . GLU A 1 207 ? -2.281 13.290 12.997 1.00 72.50 207 GLU A CA 1
ATOM 1477 C C . GLU A 1 207 ? -1.262 13.214 11.857 1.00 72.50 207 GLU A C 1
ATOM 1479 O O . GLU A 1 207 ? -0.774 14.225 11.354 1.00 72.50 207 GLU A O 1
ATOM 1484 N N . SER A 1 208 ? -0.958 11.995 11.420 1.00 80.62 208 SER A N 1
ATOM 1485 C CA . SER A 1 208 ? -0.129 11.766 10.241 1.00 80.62 208 SER A CA 1
ATOM 1486 C C . SER A 1 208 ? -0.814 10.812 9.279 1.00 80.62 208 SER A C 1
ATOM 1488 O O . SER A 1 208 ? -1.527 9.889 9.684 1.00 80.62 208 SER A O 1
ATOM 1490 N N . ILE A 1 209 ? -0.599 11.038 7.986 1.00 81.75 209 ILE A N 1
ATOM 1491 C CA . ILE A 1 209 ? -1.062 10.109 6.959 1.00 81.75 209 ILE A CA 1
ATOM 1492 C C . ILE A 1 209 ? -0.143 8.885 6.989 1.00 81.75 209 ILE A C 1
ATOM 1494 O O . ILE A 1 209 ? 1.077 9.010 6.891 1.00 81.75 209 ILE A O 1
ATOM 1498 N N . SER A 1 210 ? -0.737 7.699 7.125 1.00 89.31 210 SER A N 1
ATOM 1499 C CA . SER A 1 210 ? -0.021 6.421 7.087 1.00 89.31 210 SER A CA 1
ATOM 1500 C C . SER A 1 210 ? 0.013 5.875 5.661 1.00 89.31 210 SER A C 1
ATOM 1502 O O . SER A 1 210 ? 1.026 5.989 4.969 1.00 89.31 210 SER A O 1
ATOM 1504 N N . ALA A 1 211 ? -1.103 5.315 5.203 1.00 92.00 211 ALA A N 1
ATOM 1505 C CA . ALA A 1 211 ? -1.248 4.800 3.855 1.00 92.00 211 ALA A CA 1
ATOM 1506 C C . ALA A 1 211 ? -2.684 4.961 3.356 1.00 92.00 211 ALA A C 1
ATOM 1508 O O . ALA A 1 211 ? -3.641 4.911 4.135 1.00 92.00 211 ALA A O 1
ATOM 1509 N N . ILE A 1 212 ? -2.807 5.146 2.050 1.00 91.00 212 ILE A N 1
ATOM 1510 C CA . ILE A 1 212 ? -4.055 5.278 1.315 1.00 91.00 212 ILE A CA 1
ATOM 1511 C C . ILE A 1 212 ? -4.010 4.273 0.169 1.00 91.00 212 ILE A C 1
ATOM 1513 O O . ILE A 1 212 ? -3.016 4.208 -0.554 1.00 91.00 212 ILE A O 1
ATOM 1517 N N . VAL A 1 213 ? -5.081 3.502 0.014 1.00 92.00 213 VAL A N 1
ATOM 1518 C CA . VAL A 1 213 ? -5.343 2.729 -1.202 1.00 92.00 213 VAL A CA 1
ATOM 1519 C C . VAL A 1 213 ? -6.399 3.481 -1.984 1.00 92.00 213 VAL A C 1
ATOM 1521 O O . VAL A 1 213 ? -7.491 3.731 -1.465 1.00 92.00 213 VAL A O 1
ATOM 1524 N N . GLY A 1 214 ? -6.044 3.877 -3.198 1.00 88.56 214 GLY A N 1
ATOM 1525 C CA . GLY A 1 214 ? -6.951 4.555 -4.106 1.00 88.56 214 GLY A CA 1
ATOM 1526 C C . GLY A 1 214 ? -7.798 3.568 -4.895 1.00 88.56 214 GLY A C 1
ATOM 1527 O O . GLY A 1 214 ? -7.600 2.352 -4.864 1.00 88.56 214 GLY A O 1
ATOM 1528 N N . THR A 1 215 ? -8.731 4.106 -5.669 1.00 79.94 215 THR A N 1
ATOM 1529 C CA . THR A 1 215 ? -9.384 3.357 -6.745 1.00 79.94 215 THR A CA 1
ATOM 1530 C C . THR A 1 215 ? -9.019 4.023 -8.066 1.00 79.94 215 THR A C 1
ATOM 1532 O O . THR A 1 215 ? -9.813 4.826 -8.561 1.00 79.94 215 THR A O 1
ATOM 1535 N N . PRO A 1 216 ? -7.811 3.764 -8.613 1.00 63.53 216 PRO A N 1
ATOM 1536 C CA . PRO A 1 216 ? -7.448 4.283 -9.925 1.00 63.53 216 PRO A CA 1
ATOM 1537 C C . PRO A 1 216 ? -8.464 3.766 -10.954 1.00 63.53 216 PRO A C 1
ATOM 1539 O O . PRO A 1 216 ? -8.635 2.553 -11.097 1.00 63.53 216 PRO A O 1
ATOM 1542 N N . LEU A 1 217 ? -9.190 4.696 -11.583 1.00 55.78 217 LEU A N 1
ATOM 1543 C CA . LEU A 1 217 ? -10.147 4.441 -12.666 1.00 55.78 217 LEU A CA 1
ATOM 1544 C C . LEU A 1 217 ? -9.434 4.363 -14.015 1.00 55.78 217 LEU A C 1
ATOM 1546 O O . LEU A 1 217 ? -8.499 5.170 -14.223 1.00 55.78 217 LEU A O 1
#

Radius of gyration: 25.71 Å; chains: 1; bounding box: 88×42×62 Å